Protein AF-M5PY51-F1 (afdb_monomer_lite)

Structure (mmCIF, N/CA/C/O backbone):
data_AF-M5PY51-F1
#
_entry.id   AF-M5PY51-F1
#
loop_
_atom_site.group_PDB
_atom_site.id
_atom_site.type_symbol
_atom_site.label_atom_id
_atom_site.label_alt_id
_atom_site.label_comp_id
_atom_site.label_asym_id
_atom_site.label_entity_id
_atom_site.label_seq_id
_atom_site.pdbx_PDB_ins_code
_atom_site.Cartn_x
_atom_site.Cartn_y
_atom_site.Cartn_z
_atom_site.occupancy
_atom_site.B_iso_or_equiv
_atom_site.auth_seq_id
_atom_site.auth_comp_id
_atom_site.auth_asym_id
_atom_site.auth_atom_id
_atom_site.pdbx_PDB_model_num
ATOM 1 N N . MET A 1 1 ? -18.925 -3.832 -37.083 1.00 33.16 1 MET A N 1
ATOM 2 C CA . MET A 1 1 ? -19.463 -4.639 -35.966 1.00 33.16 1 MET A CA 1
ATOM 3 C C . MET A 1 1 ? -19.142 -3.909 -34.680 1.00 33.16 1 MET A C 1
ATOM 5 O O . MET A 1 1 ? -17.977 -3.618 -34.443 1.00 33.16 1 MET A O 1
ATOM 9 N N . ALA A 1 2 ? -20.179 -3.505 -33.949 1.00 31.39 2 ALA A N 1
ATOM 10 C CA . ALA A 1 2 ? -20.068 -2.720 -32.730 1.00 31.39 2 ALA A CA 1
ATOM 11 C C . ALA A 1 2 ? -19.335 -3.519 -31.644 1.00 31.39 2 ALA A C 1
ATOM 13 O O . ALA A 1 2 ? -19.630 -4.690 -31.418 1.00 31.39 2 ALA A O 1
ATOM 14 N N . ILE A 1 3 ? -18.358 -2.881 -31.009 1.00 32.50 3 ILE A N 1
ATOM 15 C CA . ILE A 1 3 ? -17.654 -3.414 -29.848 1.00 32.50 3 ILE A CA 1
ATOM 16 C C . ILE A 1 3 ? -18.560 -3.115 -28.656 1.00 32.50 3 ILE A C 1
ATOM 18 O O . ILE A 1 3 ? -18.614 -1.979 -28.189 1.00 32.50 3 ILE A O 1
ATOM 22 N N . GLU A 1 4 ? -19.337 -4.101 -28.217 1.00 29.66 4 GLU A N 1
ATOM 23 C CA . GLU A 1 4 ? -20.090 -3.993 -26.969 1.00 29.66 4 GLU A CA 1
ATOM 24 C C . GLU A 1 4 ? -19.102 -3.773 -25.816 1.00 29.66 4 GLU A C 1
ATOM 26 O O . GLU A 1 4 ? -18.201 -4.579 -25.557 1.00 29.66 4 GLU A O 1
ATOM 31 N N . SER A 1 5 ? -19.247 -2.638 -25.139 1.00 33.56 5 SER A N 1
ATOM 32 C CA . SER A 1 5 ? -18.509 -2.278 -23.939 1.00 33.56 5 SER A CA 1
ATOM 33 C C . SER A 1 5 ? -18.851 -3.260 -22.818 1.00 33.56 5 SER A C 1
ATOM 35 O O . SER A 1 5 ? -19.929 -3.226 -22.229 1.00 33.56 5 SER A O 1
ATOM 37 N N . ARG A 1 6 ? -17.912 -4.159 -22.502 1.00 36.31 6 ARG A N 1
ATOM 38 C CA . ARG A 1 6 ? -18.003 -5.011 -21.311 1.00 36.31 6 ARG A CA 1
ATOM 39 C C . ARG A 1 6 ? -18.047 -4.126 -20.055 1.00 36.31 6 ARG A C 1
ATOM 41 O O . ARG A 1 6 ? -17.142 -3.307 -19.884 1.00 36.31 6 ARG A O 1
ATOM 48 N N . PRO A 1 7 ? -19.012 -4.308 -19.137 1.00 39.50 7 PRO A N 1
ATOM 49 C CA . PRO A 1 7 ? -18.932 -3.682 -17.823 1.00 39.50 7 PRO A CA 1
ATOM 50 C C . PRO A 1 7 ? -17.668 -4.197 -17.111 1.00 39.50 7 PRO A C 1
ATOM 52 O O . PRO A 1 7 ? -17.467 -5.406 -17.000 1.00 39.50 7 PRO A O 1
ATOM 55 N N . GLY A 1 8 ? -16.784 -3.284 -16.690 1.00 49.69 8 GLY A N 1
ATOM 56 C CA . GLY A 1 8 ? -15.549 -3.614 -15.958 1.00 49.69 8 GLY A CA 1
ATOM 57 C C . GLY A 1 8 ? -14.222 -3.245 -16.638 1.00 49.69 8 GLY A C 1
ATOM 58 O O . GLY A 1 8 ? -13.172 -3.631 -16.139 1.00 49.69 8 GLY A O 1
ATOM 59 N N . THR A 1 9 ? -14.222 -2.502 -17.751 1.00 44.50 9 THR A N 1
ATOM 60 C CA . THR A 1 9 ? -12.979 -1.991 -18.379 1.00 44.50 9 THR A CA 1
ATOM 61 C C . THR A 1 9 ? -12.468 -0.677 -17.777 1.00 44.50 9 THR A C 1
ATOM 63 O O . THR A 1 9 ? -11.445 -0.162 -18.221 1.00 44.50 9 THR A O 1
ATOM 66 N N . GLY A 1 10 ? -13.177 -0.116 -16.794 1.00 43.78 10 GLY A N 1
ATOM 67 C CA . GLY A 1 10 ? -12.740 1.073 -16.066 1.00 43.78 10 GLY A CA 1
ATOM 68 C C . GLY A 1 10 ? -11.678 0.733 -15.025 1.00 43.78 10 GLY A C 1
ATOM 69 O O . GLY A 1 10 ? -11.722 -0.324 -14.390 1.00 43.78 10 GLY A O 1
ATOM 70 N N . GLU A 1 11 ? -10.726 1.640 -14.826 1.00 47.16 11 GLU A N 1
ATOM 71 C CA . GLU A 1 11 ? -9.871 1.615 -13.643 1.00 47.16 11 GLU A CA 1
ATOM 72 C C . GLU A 1 11 ? -10.782 1.588 -12.399 1.00 47.16 11 GLU A C 1
ATOM 74 O O . GLU A 1 11 ? -11.791 2.301 -12.380 1.00 47.16 11 GLU A O 1
ATOM 79 N N . PRO A 1 12 ? -10.516 0.768 -11.363 1.00 50.41 12 PRO A N 1
ATOM 80 C CA . PRO A 1 12 ? -11.253 0.907 -10.124 1.00 50.41 12 PRO A CA 1
ATOM 81 C C . PRO A 1 12 ? -10.881 2.296 -9.625 1.00 50.41 12 PRO A C 1
ATOM 83 O O . PRO A 1 12 ? -9.722 2.519 -9.272 1.00 50.41 12 PRO A O 1
ATOM 86 N N . LEU A 1 13 ? -11.838 3.223 -9.653 1.00 56.41 13 LEU A N 1
ATOM 87 C CA . LEU A 1 13 ? -11.697 4.550 -9.069 1.00 56.41 13 LEU A CA 1
ATOM 88 C C . LEU A 1 13 ? -11.628 4.371 -7.549 1.00 56.41 13 LEU A C 1
ATOM 90 O O . LEU A 1 13 ? -12.603 4.535 -6.807 1.00 56.41 13 LEU A O 1
ATOM 94 N N . LEU A 1 14 ? -10.466 3.913 -7.096 1.00 75.81 14 LEU A N 1
ATOM 95 C CA . LEU A 1 14 ? -10.066 3.966 -5.713 1.00 75.81 14 LEU A CA 1
ATOM 96 C C . LEU A 1 14 ? -9.752 5.433 -5.453 1.00 75.81 14 LEU A C 1
ATOM 98 O O . LEU A 1 14 ? -8.753 5.952 -5.947 1.00 75.81 14 LEU A O 1
ATOM 102 N N . GLY A 1 15 ? -10.652 6.100 -4.734 1.00 85.38 15 GLY A N 1
ATOM 103 C CA . GLY A 1 15 ? -10.355 7.414 -4.187 1.00 85.38 15 GLY A CA 1
ATOM 104 C C . GLY A 1 15 ? -9.163 7.334 -3.236 1.00 85.38 15 GLY A C 1
ATOM 105 O O . GLY A 1 15 ? -8.750 6.245 -2.823 1.00 85.38 15 GLY A O 1
ATOM 106 N N . LEU A 1 16 ? -8.621 8.496 -2.882 1.00 92.75 16 LEU A N 1
ATOM 107 C CA . LEU A 1 16 ? -7.562 8.593 -1.888 1.00 92.75 16 LEU A CA 1
ATOM 108 C C . LEU A 1 16 ? -7.956 7.831 -0.608 1.00 92.75 16 LEU A C 1
ATOM 110 O O . LEU A 1 16 ? -9.091 7.929 -0.146 1.00 92.75 16 LEU A O 1
ATOM 114 N N . CYS A 1 17 ? -7.026 7.062 -0.043 1.00 95.06 17 CYS A N 1
ATOM 115 C CA . CYS A 1 17 ? -7.257 6.281 1.171 1.00 95.06 17 CYS A CA 1
ATOM 116 C C . CYS A 1 17 ? -6.023 6.263 2.080 1.00 95.06 17 CYS A C 1
ATOM 118 O O . CYS A 1 17 ? -4.911 6.573 1.644 1.00 95.06 17 CYS A O 1
ATOM 120 N N . LEU A 1 18 ? -6.200 5.832 3.334 1.00 96.25 18 LEU A N 1
ATOM 121 C CA . LEU A 1 18 ? -5.119 5.776 4.327 1.00 96.25 18 LEU A CA 1
ATOM 122 C C . LEU A 1 18 ? -3.908 4.964 3.839 1.00 96.25 18 LEU A C 1
ATOM 124 O O . LEU A 1 18 ? -2.770 5.329 4.118 1.00 96.25 18 LEU A O 1
ATOM 128 N N . SER A 1 19 ? -4.127 3.892 3.066 1.00 95.69 19 SER A N 1
ATOM 129 C CA . SER A 1 19 ? -3.023 3.081 2.538 1.00 95.69 19 SER A CA 1
ATOM 130 C C . SER A 1 19 ? -2.212 3.822 1.472 1.00 95.69 19 SER A C 1
ATOM 132 O O . SER A 1 19 ? -0.999 3.650 1.415 1.00 95.69 19 SER A O 1
ATOM 134 N N . MET A 1 20 ? -2.831 4.677 0.650 1.00 96.69 20 MET A N 1
ATOM 135 C CA . MET A 1 20 ? -2.077 5.515 -0.293 1.00 96.69 20 MET A CA 1
ATOM 136 C C . MET A 1 20 ? -1.189 6.512 0.450 1.00 96.69 20 MET A C 1
ATOM 138 O O . MET A 1 20 ? -0.013 6.640 0.112 1.00 96.69 20 MET A O 1
ATOM 142 N N . VAL A 1 21 ? -1.725 7.154 1.494 1.00 97.56 21 VAL A N 1
ATOM 143 C CA . VAL A 1 21 ? -0.974 8.116 2.313 1.00 97.56 21 VAL A CA 1
ATOM 144 C C . VAL A 1 21 ? 0.168 7.427 3.068 1.00 97.56 21 VAL A C 1
ATOM 146 O O . VAL A 1 21 ? 1.298 7.894 2.997 1.00 97.56 21 VAL A O 1
ATOM 149 N N . GLU A 1 22 ? -0.067 6.270 3.703 1.00 97.44 22 GLU A N 1
ATOM 150 C CA . GLU A 1 22 ? 0.988 5.476 4.367 1.00 97.44 22 GLU A CA 1
ATOM 151 C C . GLU A 1 22 ? 2.142 5.166 3.400 1.00 97.44 22 GLU A C 1
ATOM 153 O O . GLU A 1 22 ? 3.315 5.319 3.737 1.00 97.44 22 GLU A O 1
ATOM 158 N N . LYS A 1 23 ? 1.825 4.776 2.161 1.00 96.06 23 LYS A N 1
ATOM 159 C CA . LYS A 1 23 ? 2.845 4.452 1.158 1.00 96.06 23 LYS A CA 1
ATOM 160 C C . LYS A 1 23 ? 3.580 5.679 0.634 1.00 96.06 23 LYS A C 1
ATOM 162 O O . LYS A 1 23 ? 4.779 5.578 0.389 1.00 96.06 23 LYS A O 1
ATOM 167 N N . TYR A 1 24 ? 2.890 6.806 0.487 1.00 97.06 24 TYR A N 1
ATOM 168 C CA . TYR A 1 24 ? 3.511 8.095 0.192 1.00 97.06 24 TYR A CA 1
ATOM 169 C C . TYR A 1 24 ? 4.513 8.493 1.288 1.00 97.06 24 TYR A C 1
ATOM 171 O O . TYR A 1 24 ? 5.664 8.787 0.976 1.00 97.06 24 TYR A O 1
ATOM 179 N N . LEU A 1 25 ? 4.133 8.374 2.565 1.00 97.00 25 LEU A N 1
ATOM 180 C CA . LEU A 1 25 ? 5.016 8.661 3.701 1.00 97.00 25 LEU A CA 1
ATOM 181 C C . LEU A 1 25 ? 6.261 7.759 3.701 1.00 97.00 25 LEU A C 1
ATOM 183 O O . LEU A 1 25 ? 7.381 8.260 3.773 1.00 97.00 25 LEU A O 1
ATOM 187 N N . ILE A 1 26 ? 6.086 6.440 3.540 1.00 95.00 26 ILE A N 1
ATOM 188 C CA . ILE A 1 26 ? 7.208 5.482 3.465 1.00 95.00 26 ILE A CA 1
ATOM 189 C C . ILE A 1 26 ? 8.172 5.853 2.328 1.00 95.00 26 ILE A C 1
ATOM 191 O O . ILE A 1 26 ? 9.387 5.780 2.496 1.00 95.00 26 ILE A O 1
ATOM 195 N N . ARG A 1 27 ? 7.650 6.277 1.170 1.00 92.75 27 ARG A N 1
ATOM 196 C CA . ARG A 1 27 ? 8.480 6.742 0.047 1.00 92.75 27 ARG A CA 1
ATOM 197 C C . ARG A 1 27 ? 9.225 8.035 0.350 1.00 92.75 27 ARG A C 1
ATOM 199 O O . ARG A 1 27 ? 10.357 8.180 -0.095 1.00 92.75 27 ARG A O 1
ATOM 206 N N . GLY A 1 28 ? 8.617 8.929 1.123 1.00 93.38 28 GLY A N 1
ATOM 207 C CA . GLY A 1 28 ? 9.256 10.132 1.654 1.00 93.38 28 GLY A CA 1
ATOM 208 C C . GLY A 1 28 ? 10.275 9.862 2.769 1.00 93.38 28 GLY A C 1
ATOM 209 O O . GLY A 1 28 ? 10.752 10.809 3.384 1.00 93.38 28 GLY A O 1
ATOM 210 N N . GLY A 1 29 ? 10.590 8.596 3.065 1.00 93.94 29 GLY A N 1
ATOM 211 C CA . GLY A 1 29 ? 11.565 8.206 4.085 1.00 93.94 29 GLY A CA 1
ATOM 212 C C . GLY A 1 29 ? 11.012 8.164 5.510 1.00 93.94 29 GLY A C 1
ATOM 213 O O . GLY A 1 29 ? 11.779 7.960 6.448 1.00 93.94 29 GLY A O 1
ATOM 214 N N . TRP A 1 30 ? 9.701 8.339 5.696 1.00 97.00 30 TRP A N 1
ATOM 215 C CA . TRP A 1 30 ? 9.094 8.246 7.020 1.00 97.00 30 TRP A CA 1
ATOM 216 C C . TRP A 1 30 ? 9.159 6.811 7.535 1.00 97.00 30 TRP A C 1
ATOM 218 O O . TRP A 1 30 ? 8.881 5.849 6.811 1.00 97.00 30 TRP A O 1
ATOM 228 N N . SER A 1 31 ? 9.458 6.667 8.822 1.00 97.12 31 SER A N 1
ATOM 229 C CA . SER A 1 31 ? 9.348 5.380 9.501 1.00 97.12 31 SER A CA 1
ATOM 230 C C . SER A 1 31 ? 7.899 5.146 9.924 1.00 97.12 31 SER A C 1
ATOM 232 O O . SER A 1 31 ? 7.235 6.058 10.411 1.00 97.12 31 SER A O 1
ATOM 234 N N . VAL A 1 32 ? 7.390 3.929 9.733 1.00 97.19 32 VAL A N 1
ATOM 235 C CA . VAL A 1 32 ? 6.006 3.569 10.070 1.00 97.19 32 VAL A CA 1
ATOM 236 C C . VAL A 1 32 ? 6.004 2.355 10.989 1.00 97.19 32 VAL A C 1
ATOM 238 O O . VAL A 1 32 ? 6.643 1.346 10.692 1.00 97.19 32 VAL A O 1
ATOM 241 N N . ARG A 1 33 ? 5.277 2.443 12.107 1.00 97.19 33 ARG A N 1
ATOM 242 C CA . ARG A 1 33 ? 5.108 1.350 13.074 1.00 97.19 33 ARG A CA 1
ATOM 243 C C . ARG A 1 33 ? 3.675 1.273 13.579 1.00 97.19 33 ARG A C 1
ATOM 245 O O . ARG A 1 33 ? 3.005 2.291 13.728 1.00 97.19 33 ARG A O 1
ATOM 252 N N . ASP A 1 34 ? 3.228 0.066 13.894 1.00 96.56 34 ASP A N 1
ATOM 253 C CA . ASP A 1 34 ? 1.882 -0.169 14.412 1.00 96.56 34 ASP A CA 1
ATOM 254 C C . ASP A 1 34 ? 1.909 -0.257 15.939 1.00 96.56 34 ASP A C 1
ATOM 256 O O . ASP A 1 34 ? 2.714 -0.982 16.526 1.00 96.56 34 ASP A O 1
ATOM 260 N N . LEU A 1 35 ? 1.019 0.490 16.584 1.00 94.38 35 LEU A N 1
ATOM 261 C CA . LEU A 1 35 ? 0.834 0.516 18.026 1.00 94.38 35 LEU A CA 1
ATOM 262 C C . LEU A 1 35 ? -0.366 -0.350 18.398 1.00 94.38 35 LEU A C 1
ATOM 264 O O . LEU A 1 35 ? -1.506 -0.063 18.025 1.00 94.38 35 LEU A O 1
ATOM 268 N N . TRP A 1 36 ? -0.085 -1.395 19.169 1.00 92.44 36 TRP A N 1
ATOM 269 C CA . TRP A 1 36 ? -1.068 -2.353 19.655 1.00 92.44 36 TRP A CA 1
ATOM 270 C C . TRP A 1 36 ? -1.342 -2.072 21.125 1.00 92.44 36 TRP A C 1
ATOM 272 O O . TRP A 1 36 ? -0.454 -2.211 21.967 1.00 92.44 36 TRP A O 1
ATOM 282 N N . LEU A 1 37 ? -2.568 -1.661 21.438 1.00 86.56 37 LEU A N 1
ATOM 283 C CA . LEU A 1 37 ? -2.989 -1.445 22.816 1.00 86.56 37 LEU A CA 1
ATOM 284 C C . LEU A 1 37 ? -3.685 -2.703 23.336 1.00 86.56 37 LEU A C 1
ATOM 286 O O . LEU A 1 37 ? -4.639 -3.196 22.735 1.00 86.56 37 LEU A O 1
ATOM 290 N N . SER A 1 38 ? -3.196 -3.228 24.460 1.00 84.75 38 SER A N 1
ATOM 291 C CA . SER A 1 38 ? -3.789 -4.406 25.097 1.00 84.75 38 SER A CA 1
ATOM 292 C C . SER A 1 38 ? -5.262 -4.159 25.431 1.00 84.75 38 SER A C 1
ATOM 294 O O . SER A 1 38 ? -5.622 -3.088 25.921 1.00 84.75 38 SER A O 1
ATOM 296 N N . GLY A 1 39 ? -6.115 -5.142 25.140 1.00 83.38 39 GLY A N 1
ATOM 297 C CA . GLY A 1 39 ? -7.556 -5.068 25.392 1.00 83.38 39 GLY A CA 1
ATOM 298 C C . GLY A 1 39 ? -8.344 -4.151 24.450 1.00 83.38 39 GLY A C 1
ATOM 299 O O . GLY A 1 39 ? -9.552 -4.025 24.632 1.00 83.38 39 GLY A O 1
ATOM 300 N N . LYS A 1 40 ? -7.704 -3.532 23.446 1.00 86.38 40 LYS A N 1
ATOM 301 C CA . LYS A 1 40 ? -8.371 -2.662 22.468 1.00 86.38 40 LYS A CA 1
ATOM 302 C C . LYS A 1 40 ? -8.358 -3.264 21.059 1.00 86.38 40 LYS A C 1
ATOM 304 O O . LYS A 1 40 ? -7.304 -3.726 20.606 1.00 86.38 40 LYS A O 1
ATOM 309 N N . PRO A 1 41 ? -9.494 -3.275 20.338 1.00 86.56 41 PRO A N 1
ATOM 310 C CA . PRO A 1 41 ? -9.523 -3.718 18.949 1.00 86.56 41 PRO A CA 1
ATOM 311 C C . PRO A 1 41 ? -8.815 -2.721 18.020 1.00 86.56 41 PRO A C 1
ATOM 313 O O . PRO A 1 41 ? -8.310 -3.119 16.974 1.00 86.56 41 PRO A O 1
ATOM 316 N N . GLU A 1 42 ? -8.710 -1.443 18.378 1.00 90.50 42 GLU A N 1
ATOM 317 C CA . GLU A 1 42 ? -8.083 -0.435 17.526 1.00 90.50 42 GLU A CA 1
ATOM 318 C C . GLU A 1 42 ? -6.571 -0.637 17.424 1.00 90.50 42 GLU A C 1
ATOM 320 O O . GLU A 1 42 ? -5.872 -0.873 18.411 1.00 90.50 42 GLU A O 1
ATOM 325 N N . VAL A 1 43 ? -6.063 -0.504 16.200 1.00 93.06 43 VAL A N 1
ATOM 326 C CA . VAL A 1 43 ? -4.629 -0.480 15.915 1.00 93.06 43 VAL A CA 1
ATOM 327 C C . VAL A 1 43 ? -4.307 0.862 15.291 1.00 93.06 43 VAL A C 1
ATOM 329 O O . VAL A 1 43 ? -4.838 1.209 14.231 1.00 93.06 43 VAL A O 1
ATOM 332 N N . THR A 1 44 ? -3.434 1.610 15.956 1.00 94.62 44 THR A N 1
ATOM 333 C CA . THR A 1 44 ? -2.995 2.924 15.493 1.00 94.62 44 THR A CA 1
ATOM 334 C C . THR A 1 44 ? -1.644 2.779 14.829 1.00 94.62 44 THR A C 1
ATOM 336 O O . THR A 1 44 ? -0.683 2.344 15.453 1.00 94.62 44 THR A O 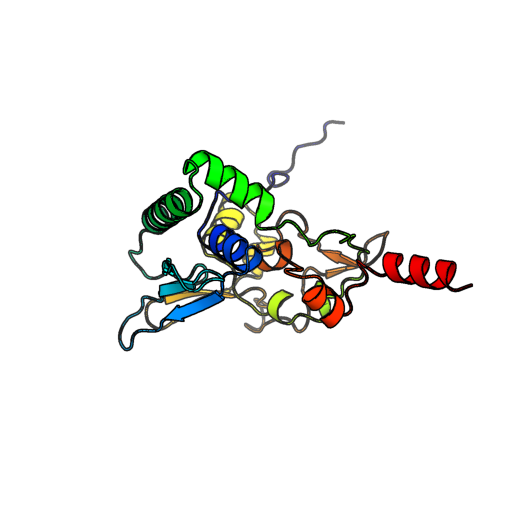1
ATOM 339 N N . THR A 1 45 ? -1.545 3.187 13.578 1.00 97.50 45 THR A N 1
ATOM 340 C CA . THR A 1 45 ? -0.272 3.362 12.901 1.00 97.50 45 THR A CA 1
ATOM 341 C C . THR A 1 45 ? 0.306 4.726 13.253 1.00 97.50 45 THR A C 1
ATOM 343 O O . THR A 1 45 ? -0.390 5.742 13.249 1.00 97.50 45 THR A O 1
ATOM 346 N N . LEU A 1 46 ? 1.592 4.732 13.584 1.00 98.06 46 LEU A N 1
ATOM 347 C CA . LEU A 1 46 ? 2.394 5.915 13.839 1.00 98.06 46 LEU A CA 1
ATOM 348 C C . LEU A 1 46 ? 3.425 6.039 12.721 1.00 98.06 46 LEU A C 1
ATOM 350 O O . LEU A 1 46 ? 4.231 5.129 12.522 1.00 98.06 46 LEU A O 1
ATOM 354 N N . ALA A 1 47 ? 3.388 7.163 12.013 1.00 98.38 47 ALA A N 1
ATOM 355 C CA . ALA A 1 47 ? 4.410 7.555 11.056 1.00 98.38 47 ALA A CA 1
ATOM 356 C C . ALA A 1 47 ? 5.246 8.692 11.644 1.00 98.38 47 ALA A C 1
ATOM 358 O O . ALA A 1 47 ? 4.688 9.694 12.087 1.00 98.38 47 ALA A O 1
ATOM 359 N N . GLN A 1 48 ? 6.563 8.531 11.655 1.00 98.19 48 GLN A N 1
ATOM 360 C CA . GLN A 1 48 ? 7.514 9.515 12.159 1.00 98.19 48 GLN A CA 1
ATOM 361 C C . GLN A 1 48 ? 8.419 9.965 11.017 1.00 98.19 48 GLN A C 1
ATOM 363 O O . GLN A 1 48 ? 8.901 9.129 10.243 1.00 98.19 48 GLN A O 1
ATOM 368 N N . ASP A 1 49 ? 8.610 11.273 10.896 1.00 97.19 49 ASP A N 1
ATOM 369 C CA . ASP A 1 49 ? 9.392 11.855 9.811 1.00 97.19 49 ASP A CA 1
ATOM 370 C C . ASP A 1 49 ? 10.886 11.514 9.930 1.00 97.19 49 ASP A C 1
ATOM 372 O O . ASP A 1 49 ? 11.351 11.115 11.003 1.00 97.19 49 ASP A O 1
ATOM 376 N N . PRO A 1 50 ? 11.666 11.682 8.847 1.00 95.94 50 PRO A N 1
ATOM 377 C CA . PRO A 1 50 ? 13.090 11.354 8.852 1.00 95.94 50 PRO A CA 1
ATOM 378 C C . PRO A 1 50 ? 13.915 12.104 9.908 1.00 95.94 50 PRO A C 1
ATOM 380 O O . PRO A 1 50 ? 14.903 11.557 10.392 1.00 95.94 50 PRO A O 1
ATOM 383 N N . ALA A 1 51 ? 13.530 13.334 10.277 1.00 95.25 51 ALA A N 1
ATOM 384 C CA . ALA A 1 51 ? 14.227 14.102 11.309 1.00 95.25 51 ALA A CA 1
ATOM 385 C C . ALA A 1 51 ? 13.773 13.739 12.734 1.00 95.25 51 ALA A C 1
ATOM 387 O O . ALA A 1 51 ? 14.390 14.172 13.707 1.00 95.25 51 ALA A O 1
ATOM 388 N N . GLY A 1 52 ? 12.700 12.953 12.873 1.00 93.31 52 GLY A N 1
ATOM 389 C CA . GLY A 1 52 ? 12.108 12.580 14.154 1.00 93.31 52 GLY A CA 1
ATOM 390 C C . GLY A 1 52 ? 11.409 13.729 14.887 1.00 93.31 52 GLY A C 1
ATOM 391 O O . GLY A 1 52 ? 11.096 13.579 16.067 1.00 93.31 52 GLY A O 1
ATOM 392 N N . ALA A 1 53 ? 11.171 14.853 14.211 1.00 93.69 53 ALA A N 1
ATOM 393 C CA . ALA A 1 53 ? 10.595 16.069 14.771 1.00 93.69 53 ALA A CA 1
ATOM 394 C C . ALA A 1 53 ? 9.060 16.030 14.855 1.00 93.69 53 ALA A C 1
ATOM 396 O O . ALA A 1 53 ? 8.469 16.757 15.655 1.00 93.69 53 ALA A O 1
ATOM 397 N N . CYS A 1 54 ? 8.398 15.204 14.043 1.00 95.06 54 CYS A N 1
ATOM 398 C CA . CYS A 1 54 ? 6.945 15.121 14.000 1.00 95.06 54 CYS A CA 1
ATOM 399 C C . CYS A 1 54 ? 6.428 13.684 13.861 1.00 95.06 54 CYS A C 1
ATOM 401 O O . CYS A 1 54 ? 7.055 12.797 13.281 1.00 95.06 54 CYS A O 1
ATOM 403 N N . GLU A 1 55 ? 5.233 13.464 14.412 1.00 96.75 55 GLU A N 1
ATOM 404 C CA . GLU A 1 55 ? 4.531 12.186 14.345 1.00 96.75 55 GLU A CA 1
ATOM 405 C C . GLU A 1 55 ? 3.102 12.377 13.828 1.00 96.75 55 GLU A C 1
ATOM 407 O O . GLU A 1 55 ? 2.328 13.198 14.334 1.00 96.75 55 GLU A O 1
ATOM 412 N N . LEU A 1 56 ? 2.714 11.544 12.869 1.00 97.94 56 LEU A N 1
ATOM 413 C CA . LEU A 1 56 ? 1.343 11.382 12.403 1.00 97.94 56 LEU A CA 1
ATOM 414 C C . LEU A 1 56 ? 0.781 10.067 12.937 1.00 97.94 56 LEU A C 1
ATOM 416 O O . LEU A 1 56 ? 1.479 9.057 13.012 1.00 97.94 56 LEU A O 1
ATOM 420 N N . ARG A 1 57 ? -0.497 10.078 13.318 1.00 97.38 57 ARG A N 1
ATOM 421 C CA . ARG A 1 57 ? -1.200 8.905 13.845 1.00 97.38 57 ARG A CA 1
ATOM 422 C C . ARG A 1 57 ? -2.494 8.716 13.085 1.00 97.38 57 ARG A C 1
ATOM 424 O O . ARG A 1 57 ? -3.231 9.678 12.899 1.00 97.38 57 ARG A O 1
ATOM 431 N N . TYR A 1 58 ? -2.750 7.491 12.658 1.00 96.50 58 TYR A N 1
ATOM 432 C CA . TYR A 1 58 ? -3.933 7.134 11.887 1.00 96.50 58 TYR A CA 1
ATOM 433 C C . TYR A 1 58 ? -4.275 5.656 12.102 1.00 96.50 58 TYR A C 1
ATOM 435 O O . TYR A 1 58 ? -3.417 4.883 12.528 1.00 96.50 58 TYR A O 1
ATOM 443 N N . PRO A 1 59 ? -5.516 5.227 11.841 1.00 95.62 59 PRO A N 1
ATOM 444 C CA . PRO A 1 59 ? -5.876 3.817 11.866 1.00 95.62 59 PRO A CA 1
ATOM 445 C C . PRO A 1 59 ? -5.014 2.966 10.945 1.00 95.62 59 PRO A C 1
ATOM 447 O O . PRO A 1 59 ? -4.712 3.388 9.827 1.00 95.62 59 PRO A O 1
ATOM 450 N N . LYS A 1 60 ? -4.699 1.734 11.357 1.00 95.00 60 LYS A N 1
ATOM 451 C CA . LYS A 1 60 ? -3.992 0.799 10.482 1.00 95.00 60 LYS A CA 1
ATOM 452 C C . LYS A 1 60 ? -4.750 0.629 9.159 1.00 95.00 60 LYS A C 1
ATOM 454 O O . LYS A 1 60 ? -5.882 0.144 9.180 1.00 95.00 60 LYS A O 1
ATOM 459 N N . PRO A 1 61 ? -4.165 0.941 7.986 1.00 93.62 61 PRO A N 1
ATOM 460 C CA . PRO A 1 61 ? -4.940 0.935 6.747 1.00 93.62 61 PRO A CA 1
ATOM 461 C C . PRO A 1 61 ? -5.530 -0.431 6.376 1.00 93.62 61 PRO A C 1
ATOM 463 O O . PRO A 1 61 ? -6.589 -0.493 5.754 1.00 93.62 61 PRO A O 1
ATOM 466 N N . THR A 1 62 ? -4.865 -1.520 6.766 1.00 93.62 62 THR A N 1
ATOM 467 C CA . THR A 1 62 ? -5.247 -2.906 6.454 1.00 93.62 62 THR A CA 1
ATOM 468 C C . THR A 1 62 ? -6.129 -3.576 7.508 1.00 93.62 62 THR A C 1
ATOM 470 O O . THR A 1 62 ? -6.521 -4.725 7.307 1.00 93.62 62 THR A O 1
ATOM 473 N N . LEU A 1 63 ? -6.437 -2.891 8.614 1.00 93.38 63 LEU A N 1
ATOM 474 C CA . LEU A 1 63 ? -7.321 -3.387 9.666 1.00 93.38 63 LEU A CA 1
ATOM 475 C C . LEU A 1 63 ? -8.490 -2.416 9.833 1.00 93.38 63 LEU A C 1
ATOM 477 O O . LEU A 1 63 ? -8.300 -1.210 9.955 1.00 93.38 63 LEU A O 1
ATOM 481 N N . LEU A 1 64 ? -9.700 -2.953 9.859 1.00 91.44 64 LEU A N 1
ATOM 482 C CA . LEU A 1 64 ? -10.915 -2.213 10.161 1.00 91.44 64 LEU A CA 1
ATOM 483 C C . LEU A 1 64 ? -11.416 -2.635 11.535 1.00 91.44 64 LEU A C 1
ATOM 485 O O . LEU A 1 64 ? -11.599 -3.824 11.792 1.00 91.44 64 LEU A O 1
ATOM 489 N N . THR A 1 65 ? -11.680 -1.669 12.401 1.00 90.19 65 THR A N 1
ATOM 490 C CA . THR A 1 65 ? -12.498 -1.888 13.594 1.00 90.19 65 THR A CA 1
ATOM 491 C C . THR A 1 65 ? -13.938 -1.459 13.321 1.00 90.19 65 THR A C 1
ATOM 493 O O . THR A 1 65 ? -14.139 -0.505 12.563 1.00 90.19 65 THR A O 1
ATOM 496 N N . PRO A 1 66 ? -14.944 -2.138 13.905 1.00 82.19 66 PRO A N 1
ATOM 497 C CA . PRO A 1 66 ? -16.323 -1.664 13.896 1.00 82.19 66 PRO A CA 1
ATOM 498 C C . PRO A 1 66 ? -16.406 -0.197 14.328 1.00 82.19 66 PRO A C 1
ATOM 500 O O . PRO A 1 66 ? -15.610 0.249 15.153 1.00 82.19 66 PRO A O 1
ATOM 503 N N . ASP A 1 67 ? -17.331 0.543 13.720 1.00 84.62 67 ASP A N 1
ATOM 504 C CA . ASP A 1 67 ? -17.645 1.946 14.035 1.00 84.62 67 ASP A CA 1
ATOM 505 C C . ASP A 1 67 ? -16.519 2.967 13.782 1.00 84.62 67 ASP A C 1
ATOM 507 O O . ASP A 1 67 ? -16.670 4.155 14.068 1.00 84.62 67 ASP A O 1
ATOM 511 N N . GLN A 1 68 ? -15.395 2.547 13.194 1.00 86.44 68 GLN A N 1
ATOM 512 C CA . GLN A 1 68 ? -14.324 3.463 12.820 1.00 86.44 68 GLN A CA 1
ATOM 513 C C . GLN A 1 68 ? -14.700 4.305 11.598 1.00 86.44 68 GLN A C 1
ATOM 515 O O . GLN A 1 68 ? -14.807 3.791 10.483 1.00 86.44 68 GLN A O 1
ATOM 520 N N . ASP A 1 69 ? -14.783 5.622 11.788 1.00 91.94 69 ASP A N 1
ATOM 521 C CA . ASP A 1 69 ? -14.922 6.576 10.689 1.00 91.94 69 ASP A CA 1
ATOM 522 C C . ASP A 1 69 ? -13.577 6.785 9.975 1.00 91.94 69 ASP A C 1
ATOM 524 O O . ASP A 1 69 ? -12.724 7.595 10.357 1.00 91.94 69 ASP A O 1
ATOM 528 N N . ARG A 1 70 ? -13.369 6.003 8.916 1.00 91.19 70 ARG A N 1
ATOM 529 C CA . ARG A 1 70 ? -12.144 6.051 8.110 1.00 91.19 70 ARG A CA 1
ATOM 530 C C . ARG A 1 70 ? -12.055 7.296 7.237 1.00 91.19 70 ARG A C 1
ATOM 532 O O . ARG A 1 70 ? -10.945 7.737 6.942 1.00 91.19 70 ARG A O 1
ATOM 539 N N . SER A 1 71 ? -13.191 7.862 6.837 1.00 92.19 71 SER A N 1
ATOM 540 C CA . SER A 1 71 ? -13.230 9.097 6.056 1.00 92.19 71 SER A CA 1
ATOM 541 C C . SER A 1 71 ? -12.781 10.278 6.911 1.00 92.19 71 SER A C 1
ATOM 543 O O . SER A 1 71 ? -11.919 11.039 6.473 1.00 92.19 71 SER A O 1
ATOM 545 N N . ALA A 1 72 ? -13.268 10.374 8.151 1.00 95.12 72 ALA A N 1
ATOM 546 C CA . ALA A 1 72 ? -12.791 11.362 9.115 1.00 95.12 72 ALA A CA 1
ATOM 547 C C . ALA A 1 72 ? -11.302 11.167 9.440 1.00 95.12 72 ALA A C 1
ATOM 549 O O . ALA A 1 72 ? -10.538 12.130 9.429 1.00 95.12 72 ALA A O 1
ATOM 550 N N . ALA A 1 73 ? -10.858 9.922 9.650 1.00 95.75 73 ALA A N 1
ATOM 551 C CA . ALA A 1 73 ? -9.448 9.633 9.909 1.00 95.75 73 ALA A CA 1
ATOM 552 C C . ALA A 1 73 ? -8.525 10.026 8.740 1.00 95.75 73 ALA A C 1
ATOM 554 O O . ALA A 1 73 ? -7.427 10.536 8.964 1.00 95.75 73 ALA A O 1
ATOM 555 N N . LEU A 1 74 ? -8.960 9.801 7.495 1.00 96.69 74 LEU A N 1
ATOM 556 C CA . LEU A 1 74 ? -8.233 10.247 6.308 1.00 96.69 74 LEU A CA 1
ATOM 557 C C . LEU A 1 74 ? -8.189 11.775 6.225 1.00 96.69 74 LEU A C 1
ATOM 559 O O . LEU A 1 74 ? -7.119 12.327 5.984 1.00 96.69 74 LEU A O 1
ATOM 563 N N . ALA A 1 75 ? -9.323 12.450 6.428 1.00 96.81 75 ALA A N 1
ATOM 564 C CA . ALA A 1 75 ? -9.402 13.908 6.379 1.00 96.81 75 ALA A CA 1
ATOM 565 C C . ALA A 1 75 ? -8.482 14.566 7.419 1.00 96.81 75 ALA A C 1
ATOM 567 O O . ALA A 1 75 ? -7.745 15.497 7.091 1.00 96.81 75 ALA A O 1
ATOM 568 N N . GLU A 1 76 ? -8.462 14.038 8.644 1.00 97.69 76 GLU A N 1
ATOM 569 C CA . GLU A 1 76 ? -7.565 14.490 9.710 1.00 97.69 76 GLU A CA 1
ATOM 570 C C . GLU A 1 76 ? -6.089 14.280 9.342 1.00 97.69 76 GLU A C 1
ATOM 572 O O . GLU A 1 76 ? -5.282 15.209 9.421 1.00 97.69 76 GLU A O 1
ATOM 577 N N . LEU A 1 77 ? -5.726 13.076 8.877 1.00 98.19 77 LEU A N 1
ATOM 578 C CA . LEU A 1 77 ? -4.356 12.773 8.458 1.00 98.19 77 LEU A CA 1
ATOM 579 C C . LEU A 1 77 ? -3.883 13.717 7.347 1.00 98.19 77 LEU A C 1
ATOM 581 O O . LEU A 1 77 ? -2.781 14.260 7.428 1.00 98.19 77 LEU A O 1
ATOM 585 N N . MET A 1 78 ? -4.719 13.923 6.329 1.00 98.25 78 MET A N 1
ATOM 586 C CA . MET A 1 78 ? -4.417 14.804 5.204 1.00 98.25 78 MET A CA 1
ATOM 587 C C . MET A 1 78 ? -4.287 16.259 5.641 1.00 98.25 78 MET A C 1
ATOM 589 O O . MET A 1 78 ? -3.370 16.938 5.193 1.00 98.25 78 MET A O 1
ATOM 593 N N . SER A 1 79 ? -5.144 16.727 6.549 1.00 97.88 79 SER A N 1
ATOM 594 C CA . SER A 1 79 ? -5.088 18.101 7.059 1.00 97.88 79 SER A CA 1
ATOM 595 C C . SER A 1 79 ? -3.787 18.355 7.822 1.00 97.88 79 SER A C 1
ATOM 597 O O . SER A 1 79 ? -3.099 19.344 7.576 1.00 97.88 79 SER A O 1
ATOM 599 N N . ARG A 1 80 ? -3.389 17.422 8.696 1.00 97.88 80 ARG A N 1
ATOM 600 C CA . ARG A 1 80 ? -2.126 17.515 9.442 1.00 97.88 80 ARG A CA 1
ATOM 601 C C . ARG A 1 80 ? -0.906 17.446 8.528 1.00 97.88 80 ARG A C 1
ATOM 603 O O . ARG A 1 80 ? 0.012 18.244 8.687 1.00 97.88 80 ARG A O 1
ATOM 610 N N . LEU A 1 81 ? -0.892 16.513 7.577 1.00 98.00 81 LEU A N 1
ATOM 611 C CA . LEU A 1 81 ? 0.212 16.377 6.627 1.00 98.00 81 LEU A CA 1
ATOM 612 C C . LEU A 1 81 ? 0.324 17.606 5.709 1.00 98.00 81 LEU A C 1
ATOM 614 O O . LEU A 1 81 ? 1.430 18.059 5.441 1.00 98.00 81 LEU A O 1
ATOM 618 N N . ALA A 1 82 ? -0.800 18.196 5.296 1.00 98.06 82 ALA A N 1
ATOM 619 C CA . ALA A 1 82 ? -0.822 19.399 4.465 1.00 98.06 82 ALA A CA 1
ATOM 620 C C . ALA A 1 82 ? -0.179 20.597 5.182 1.00 98.06 82 ALA A C 1
ATOM 622 O O . ALA A 1 82 ? 0.626 21.309 4.584 1.00 98.06 82 ALA A O 1
ATOM 623 N N . ILE A 1 83 ? -0.455 20.761 6.483 1.00 97.69 83 ILE A N 1
ATOM 624 C CA . ILE A 1 83 ? 0.195 21.775 7.330 1.00 97.69 83 ILE A CA 1
ATOM 625 C C . ILE A 1 83 ? 1.710 21.551 7.386 1.00 97.69 83 ILE A C 1
ATOM 627 O O . ILE A 1 83 ? 2.468 22.504 7.219 1.00 97.69 83 ILE A O 1
ATOM 631 N N . LEU A 1 84 ? 2.154 20.307 7.596 1.00 96.56 84 LEU A N 1
ATOM 632 C CA . LEU A 1 84 ? 3.583 19.974 7.662 1.00 96.56 84 LEU A CA 1
ATOM 633 C C . LEU A 1 84 ? 4.306 20.234 6.335 1.00 96.56 84 LEU A C 1
ATOM 635 O O . LEU A 1 84 ? 5.458 20.657 6.339 1.00 96.56 84 LEU A O 1
ATOM 639 N N . GLU A 1 85 ? 3.636 20.001 5.207 1.00 95.75 85 GLU A N 1
ATOM 640 C CA . GLU A 1 85 ? 4.192 20.252 3.875 1.00 95.75 85 GLU A CA 1
ATOM 641 C C . GLU A 1 85 ? 4.007 21.697 3.384 1.00 95.75 85 GLU A C 1
ATOM 643 O O . GLU A 1 85 ? 4.548 22.056 2.338 1.00 95.75 85 GLU A O 1
ATOM 648 N N . GLY A 1 86 ? 3.263 22.534 4.114 1.00 97.56 86 GLY A N 1
ATOM 649 C CA . GLY A 1 86 ? 3.006 23.925 3.736 1.00 97.56 86 GLY A CA 1
ATOM 650 C C . GLY A 1 86 ? 2.156 24.081 2.468 1.00 97.56 86 GLY A C 1
ATOM 651 O O . GLY A 1 86 ? 2.327 25.054 1.735 1.00 97.56 86 GLY A O 1
ATOM 652 N N . ILE A 1 87 ? 1.257 23.132 2.189 1.00 98.06 87 ILE A N 1
ATOM 653 C CA . ILE A 1 87 ? 0.372 23.131 1.010 1.00 98.06 87 ILE A CA 1
ATOM 654 C C . ILE A 1 87 ? -1.089 22.899 1.413 1.00 98.06 87 ILE A C 1
ATOM 656 O O . ILE A 1 87 ? -1.378 22.567 2.558 1.00 98.06 87 ILE A O 1
ATOM 660 N N . THR A 1 88 ? -2.039 23.078 0.488 1.00 97.56 88 THR A N 1
ATOM 661 C CA . THR A 1 88 ? -3.458 22.803 0.779 1.00 97.56 88 THR A CA 1
ATOM 662 C C . THR A 1 88 ? -3.761 21.296 0.760 1.00 97.56 88 THR A C 1
ATOM 664 O O . THR A 1 88 ? -3.064 20.543 0.068 1.00 97.56 88 THR A O 1
ATOM 667 N N . PRO A 1 89 ? -4.814 20.822 1.458 1.00 95.12 89 PRO A N 1
ATOM 668 C CA . PRO A 1 89 ? -5.236 19.419 1.405 1.00 95.12 89 PRO A CA 1
ATOM 669 C C . PRO A 1 89 ? -5.547 18.909 -0.013 1.00 95.12 89 PRO A C 1
ATOM 671 O O . PRO A 1 89 ? -5.279 17.747 -0.328 1.00 95.12 89 PRO A O 1
ATOM 674 N N . GLU A 1 90 ? -6.067 19.762 -0.897 1.00 94.44 90 GLU A N 1
ATOM 675 C CA . GLU A 1 90 ? -6.358 19.424 -2.296 1.00 94.44 90 GLU A CA 1
ATOM 676 C C . GLU A 1 90 ? -5.065 19.220 -3.093 1.00 94.44 90 GLU A C 1
ATOM 678 O O . GLU A 1 90 ? -4.920 18.218 -3.798 1.00 94.44 90 GLU A O 1
ATOM 683 N N . ALA A 1 91 ? -4.098 20.132 -2.939 1.00 97.06 91 ALA A N 1
ATOM 684 C CA . ALA A 1 91 ? -2.786 20.013 -3.568 1.00 97.06 91 ALA A CA 1
ATOM 685 C C . ALA A 1 91 ? -2.042 18.767 -3.062 1.00 97.06 91 ALA A C 1
ATOM 687 O O . ALA A 1 91 ? -1.486 18.010 -3.862 1.00 97.06 91 ALA A O 1
ATOM 688 N N . LEU A 1 92 ? -2.099 18.503 -1.752 1.00 97.88 92 LEU A N 1
ATOM 689 C CA . LEU A 1 92 ? -1.530 17.297 -1.159 1.00 97.88 92 LEU A CA 1
ATOM 690 C C . LEU A 1 92 ? -2.205 16.031 -1.699 1.00 97.88 92 LEU A C 1
ATOM 692 O O . LEU A 1 92 ? -1.522 15.058 -1.996 1.00 97.88 92 LEU A O 1
ATOM 696 N N . SER A 1 93 ? -3.527 16.031 -1.877 1.00 96.38 93 SER A N 1
ATOM 697 C CA . SER A 1 93 ? -4.253 14.879 -2.431 1.00 96.38 93 SER A CA 1
ATOM 698 C C . SER A 1 93 ? -3.764 14.522 -3.836 1.00 96.38 93 SER A C 1
ATOM 700 O O . SER A 1 93 ? -3.503 13.351 -4.120 1.00 96.38 93 SER A O 1
ATOM 702 N N . LEU A 1 94 ? -3.584 15.524 -4.704 1.00 95.62 94 LEU A N 1
ATOM 703 C CA . LEU A 1 94 ? -3.019 15.331 -6.044 1.00 95.62 94 LEU A CA 1
ATOM 704 C C . LEU A 1 94 ? -1.581 14.806 -5.979 1.00 95.62 94 LEU A C 1
ATOM 706 O O . LEU A 1 94 ? -1.242 13.860 -6.692 1.00 95.62 94 LEU A O 1
ATOM 710 N N . LYS A 1 95 ? -0.760 15.375 -5.090 1.00 96.88 95 LYS A N 1
ATOM 711 C CA . LYS A 1 95 ? 0.626 14.949 -4.875 1.00 96.88 95 LYS A CA 1
ATOM 712 C C . LYS A 1 95 ? 0.709 13.491 -4.418 1.00 96.88 95 LYS A C 1
ATOM 714 O O . LYS A 1 95 ? 1.410 12.695 -5.039 1.00 96.88 95 LYS A O 1
ATOM 719 N N . VAL A 1 96 ? -0.070 13.100 -3.405 1.00 97.12 96 VAL A N 1
ATOM 720 C CA . VAL A 1 96 ? -0.122 11.716 -2.910 1.00 97.12 96 VAL A CA 1
ATOM 721 C C . VAL A 1 96 ? -0.537 10.764 -4.028 1.00 97.12 96 VAL A C 1
ATOM 723 O O . VAL A 1 96 ? 0.138 9.758 -4.236 1.00 97.12 96 VAL A O 1
ATOM 726 N N . MET A 1 97 ? -1.598 11.078 -4.781 1.00 93.62 97 MET A N 1
ATOM 727 C CA . MET A 1 97 ? -2.060 10.233 -5.890 1.00 93.62 97 MET A CA 1
ATOM 728 C C . MET A 1 97 ? -1.019 10.090 -7.010 1.00 93.62 97 MET A C 1
ATOM 730 O O . MET A 1 97 ? -0.909 9.014 -7.598 1.00 93.62 97 MET A O 1
ATOM 734 N N . ALA A 1 98 ? -0.230 11.131 -7.281 1.00 93.19 98 ALA A N 1
ATOM 735 C CA . ALA A 1 98 ? 0.840 11.087 -8.274 1.00 93.19 98 ALA A CA 1
ATOM 736 C C . ALA A 1 98 ? 2.077 10.303 -7.795 1.00 93.19 98 ALA A C 1
ATOM 738 O O . ALA A 1 98 ? 2.764 9.670 -8.600 1.00 93.19 98 ALA A O 1
ATOM 739 N N . GLU A 1 99 ? 2.377 10.328 -6.494 1.00 94.81 99 GLU A N 1
ATOM 740 C CA . GLU A 1 99 ? 3.669 9.873 -5.971 1.00 94.81 99 GLU A CA 1
ATOM 741 C C . GLU A 1 99 ? 3.626 8.522 -5.244 1.00 94.81 99 GLU A C 1
ATOM 743 O O . GLU A 1 99 ? 4.626 7.802 -5.262 1.00 94.81 99 GLU A O 1
ATOM 748 N N . PHE A 1 100 ? 2.491 8.102 -4.664 1.00 94.69 100 PHE A N 1
ATOM 749 C CA . PHE A 1 100 ? 2.432 6.890 -3.822 1.00 94.69 100 PHE A CA 1
ATOM 750 C C . PHE A 1 100 ? 2.941 5.624 -4.537 1.00 94.69 100 PHE A C 1
ATOM 752 O O . PHE A 1 100 ? 3.515 4.726 -3.912 1.00 94.69 100 PHE A O 1
ATOM 759 N N . SER A 1 101 ? 2.735 5.534 -5.854 1.00 92.56 101 SER A N 1
ATOM 760 C CA . SER A 1 101 ? 3.147 4.400 -6.691 1.00 92.56 101 SER A CA 1
ATOM 761 C C . SER A 1 101 ? 4.281 4.721 -7.658 1.00 92.56 101 SER A C 1
ATOM 763 O O . SER A 1 101 ? 4.674 3.845 -8.429 1.00 92.56 101 SER A O 1
ATOM 765 N N . ARG A 1 102 ? 4.852 5.931 -7.598 1.00 93.31 102 ARG A N 1
ATOM 766 C CA . ARG A 1 102 ? 5.959 6.320 -8.470 1.00 93.31 102 ARG A CA 1
ATOM 767 C C . ARG A 1 102 ? 7.183 5.452 -8.158 1.00 93.31 102 ARG A C 1
ATOM 769 O O . ARG A 1 102 ? 7.653 5.467 -7.020 1.00 93.31 102 ARG A O 1
ATOM 776 N N . PRO A 1 103 ? 7.702 4.678 -9.123 1.00 93.12 103 PRO A N 1
ATOM 777 C CA . PRO A 1 103 ? 8.884 3.868 -8.882 1.00 93.12 103 PRO A CA 1
ATOM 778 C C . PRO A 1 103 ? 10.146 4.754 -8.794 1.00 93.12 103 PRO A C 1
ATOM 780 O O . PRO A 1 103 ? 10.111 5.912 -9.221 1.00 93.12 103 PRO A O 1
ATOM 783 N N . PRO A 1 104 ? 11.267 4.227 -8.266 1.00 92.62 104 PRO A N 1
ATOM 784 C CA . PRO A 1 104 ? 12.544 4.934 -8.231 1.00 92.62 104 PRO A CA 1
ATOM 785 C C . PRO A 1 104 ? 12.993 5.382 -9.628 1.00 92.62 104 PRO A C 1
ATOM 78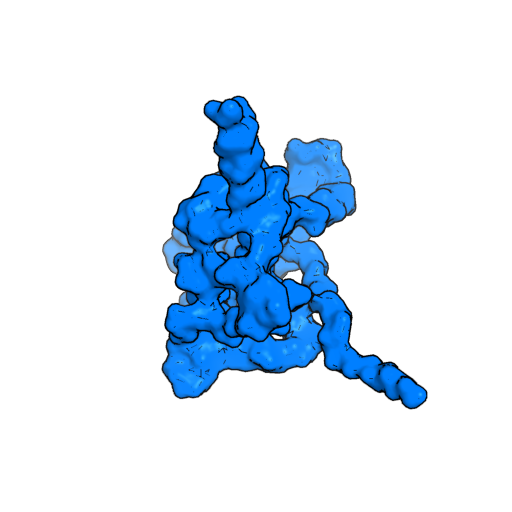7 O O . PRO A 1 104 ? 12.651 4.751 -10.632 1.00 92.62 104 PRO A O 1
ATOM 790 N N . LEU A 1 105 ? 13.786 6.454 -9.689 1.00 91.81 105 LEU A N 1
ATOM 791 C CA . LEU A 1 105 ? 14.378 6.936 -10.938 1.00 91.81 105 LEU A CA 1
ATOM 792 C C . LEU A 1 105 ? 15.167 5.812 -11.629 1.00 91.81 105 LEU A C 1
ATOM 794 O O . LEU A 1 105 ? 15.847 5.043 -10.958 1.00 91.81 105 LEU A O 1
ATOM 798 N N . GLY A 1 106 ? 15.043 5.702 -12.954 1.00 92.56 106 GLY A N 1
ATOM 799 C CA . GLY A 1 106 ? 15.666 4.633 -13.747 1.00 92.56 106 GLY A CA 1
ATOM 800 C C . GLY A 1 106 ? 14.877 3.319 -13.771 1.00 92.56 106 GLY A C 1
ATOM 801 O O . GLY A 1 106 ? 15.191 2.423 -14.544 1.00 92.56 106 GLY A O 1
ATOM 802 N N . TYR A 1 107 ? 13.807 3.168 -12.984 1.00 94.81 107 TYR A N 1
ATOM 803 C CA . TYR A 1 107 ? 13.041 1.923 -12.991 1.00 94.81 107 TYR A CA 1
ATOM 804 C C . TYR A 1 107 ? 12.314 1.692 -14.326 1.00 94.81 107 TYR A C 1
ATOM 806 O O . TYR A 1 107 ? 11.371 2.409 -14.664 1.00 94.81 107 TYR A O 1
ATOM 814 N N . ASN A 1 108 ? 12.668 0.613 -15.033 1.00 93.69 108 ASN A N 1
ATOM 815 C CA . ASN A 1 108 ? 11.967 0.164 -16.235 1.00 93.69 108 ASN A CA 1
ATOM 816 C C . ASN A 1 108 ? 11.570 -1.321 -16.141 1.00 93.69 108 ASN A C 1
ATOM 818 O O . ASN A 1 108 ? 12.395 -2.222 -16.292 1.00 93.69 108 ASN A O 1
ATOM 822 N N . CYS A 1 109 ? 10.291 -1.613 -15.879 1.00 92.12 109 CYS A N 1
ATOM 823 C CA . CYS A 1 109 ? 9.825 -2.988 -15.675 1.00 92.12 109 CYS A CA 1
ATOM 824 C C . CYS A 1 109 ? 10.067 -3.884 -16.907 1.00 92.12 109 CYS A C 1
ATOM 826 O O . CYS A 1 109 ? 9.372 -3.793 -17.913 1.00 92.12 109 CYS A O 1
ATOM 828 N N . ARG A 1 110 ? 10.975 -4.859 -16.779 1.00 93.00 110 ARG A N 1
ATOM 829 C CA . ARG A 1 110 ? 11.315 -5.837 -17.836 1.00 93.00 110 ARG A CA 1
ATOM 830 C C . ARG A 1 110 ? 10.358 -7.029 -17.947 1.00 93.00 110 ARG A C 1
ATOM 832 O O . ARG A 1 110 ? 10.714 -8.039 -18.542 1.00 93.00 110 ARG A O 1
ATOM 839 N N . MET A 1 111 ? 9.194 -6.977 -17.291 1.00 93.19 111 MET A N 1
ATOM 840 C CA .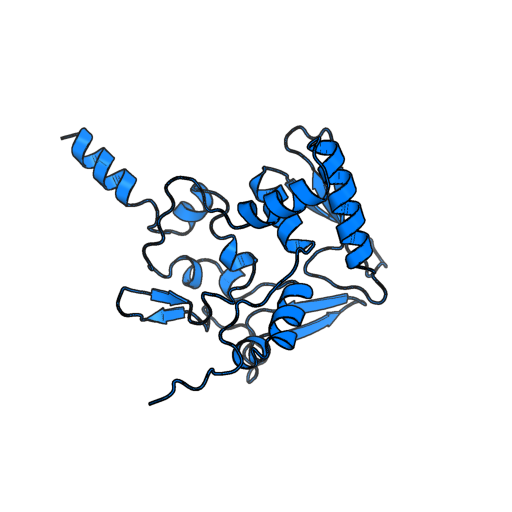 MET A 1 111 ? 8.226 -8.088 -17.263 1.00 93.19 111 MET A CA 1
ATOM 841 C C . MET A 1 111 ? 8.863 -9.437 -16.864 1.00 93.19 111 MET A C 1
ATOM 843 O O . MET A 1 111 ? 8.520 -10.497 -17.374 1.00 93.19 111 MET A O 1
ATOM 847 N N . CYS A 1 112 ? 9.821 -9.413 -15.933 1.00 92.56 112 CYS A N 1
ATOM 848 C CA . CYS A 1 112 ? 10.551 -10.613 -15.509 1.00 92.56 112 CYS A CA 1
ATOM 849 C C . CYS A 1 112 ? 9.768 -11.491 -14.517 1.00 92.56 112 CYS A C 1
ATOM 851 O O . CYS A 1 112 ? 10.121 -12.645 -14.297 1.00 92.56 112 CYS A O 1
ATOM 853 N N . GLY A 1 113 ? 8.720 -10.951 -13.886 1.00 92.38 113 GLY A N 1
ATOM 854 C CA . GLY A 1 113 ? 7.897 -11.667 -12.907 1.00 92.38 113 GLY A CA 1
ATOM 855 C C . GLY A 1 113 ? 8.519 -11.835 -11.516 1.00 92.38 113 GLY A C 1
ATOM 856 O O . GLY A 1 113 ? 7.841 -12.356 -10.636 1.00 92.38 113 GLY A O 1
ATOM 857 N N . GLN A 1 114 ? 9.745 -11.350 -11.279 1.00 92.56 114 GLN A N 1
ATOM 858 C CA . GLN A 1 114 ? 10.463 -11.539 -10.007 1.00 92.56 114 GLN A CA 1
ATOM 859 C C . GLN A 1 114 ? 9.706 -10.970 -8.802 1.00 92.56 114 GLN A C 1
ATOM 861 O O . GLN A 1 114 ? 9.642 -11.597 -7.745 1.00 92.56 114 GLN A O 1
ATOM 866 N N . CYS A 1 115 ? 9.014 -9.840 -8.983 1.00 90.69 115 CYS A N 1
ATOM 867 C CA . CYS A 1 115 ? 8.182 -9.269 -7.927 1.00 90.69 115 CYS A CA 1
ATOM 868 C C . CYS A 1 115 ? 7.035 -10.199 -7.482 1.00 90.69 115 CYS A C 1
ATOM 870 O O . CYS A 1 115 ? 6.587 -10.129 -6.345 1.00 90.69 115 CYS A O 1
ATOM 872 N N . CYS A 1 116 ? 6.578 -11.093 -8.363 1.00 91.50 116 CYS A N 1
ATOM 873 C CA . CYS A 1 116 ? 5.489 -12.038 -8.113 1.00 91.50 116 CYS A CA 1
ATOM 874 C C . CYS A 1 116 ? 5.965 -13.416 -7.627 1.00 91.50 116 CYS A C 1
ATOM 876 O O . CYS A 1 116 ? 5.126 -14.223 -7.224 1.00 91.50 116 CYS A O 1
ATOM 878 N N . THR A 1 117 ? 7.264 -13.713 -7.721 1.00 89.62 117 THR A N 1
ATOM 879 C CA . THR A 1 117 ? 7.849 -15.021 -7.376 1.00 89.62 117 THR A CA 1
ATOM 880 C C . THR A 1 117 ? 8.768 -14.970 -6.164 1.00 89.62 117 THR A C 1
ATOM 882 O O . THR A 1 117 ? 8.929 -15.994 -5.507 1.00 89.62 117 THR A O 1
ATOM 885 N N . ARG A 1 118 ? 9.361 -13.811 -5.853 1.00 88.94 118 ARG A N 1
ATOM 886 C CA . ARG A 1 118 ? 10.310 -13.659 -4.739 1.00 88.94 118 ARG A CA 1
ATOM 887 C C . ARG A 1 118 ? 9.740 -12.938 -3.524 1.00 88.94 118 ARG A C 1
ATOM 889 O O . ARG A 1 118 ? 10.138 -13.249 -2.407 1.00 88.94 118 ARG A O 1
ATOM 896 N N . PHE A 1 119 ? 8.771 -12.041 -3.697 1.00 86.62 119 PHE A N 1
ATOM 897 C CA . PHE A 1 119 ? 8.136 -11.379 -2.556 1.00 86.62 119 PHE A CA 1
ATOM 898 C C . PHE A 1 119 ? 6.917 -12.124 -2.072 1.00 86.62 119 PHE A C 1
ATOM 900 O O . PHE A 1 119 ? 5.848 -12.001 -2.665 1.00 86.62 119 PHE A O 1
ATOM 907 N N . ARG A 1 120 ? 7.053 -12.796 -0.927 1.00 89.62 120 ARG A N 1
ATOM 908 C CA . ARG A 1 120 ? 5.925 -13.467 -0.277 1.00 89.62 120 ARG A CA 1
ATOM 909 C C . ARG A 1 120 ? 4.721 -12.539 -0.124 1.00 89.62 120 ARG A C 1
ATOM 911 O O . ARG A 1 120 ? 3.611 -12.965 -0.407 1.00 89.62 120 ARG A O 1
ATOM 918 N N . ASP A 1 121 ? 4.938 -11.264 0.204 1.00 88.12 121 ASP A N 1
ATOM 919 C CA . ASP A 1 121 ? 3.862 -10.272 0.333 1.00 88.12 121 ASP A CA 1
ATOM 920 C C . ASP A 1 121 ? 3.049 -10.061 -0.964 1.00 88.12 121 ASP A C 1
ATOM 922 O O . ASP A 1 121 ? 1.857 -9.759 -0.909 1.00 88.12 121 ASP A O 1
ATOM 926 N N . ALA A 1 122 ? 3.618 -10.321 -2.148 1.00 88.31 122 ALA A N 1
ATOM 927 C CA . ALA A 1 122 ? 2.883 -10.248 -3.412 1.00 88.31 122 ALA A CA 1
ATOM 928 C C . ALA A 1 122 ? 1.774 -11.313 -3.534 1.00 88.31 122 ALA A C 1
ATOM 930 O O . ALA A 1 122 ? 0.835 -11.130 -4.317 1.00 88.31 122 ALA A O 1
ATOM 931 N N . TRP A 1 123 ? 1.853 -12.416 -2.776 1.00 92.25 123 TRP A N 1
ATOM 932 C CA . TRP A 1 123 ? 0.832 -13.471 -2.790 1.00 92.25 123 TRP A CA 1
ATOM 933 C C . TRP A 1 123 ? 0.337 -13.957 -1.424 1.00 92.25 123 TRP A C 1
ATOM 935 O O . TRP A 1 123 ? -0.634 -14.712 -1.380 1.00 92.25 123 TRP A O 1
ATOM 945 N N . GLN A 1 124 ? 0.953 -13.505 -0.333 1.00 94.38 124 GLN A N 1
ATOM 946 C CA . GLN A 1 124 ? 0.539 -13.733 1.050 1.00 94.38 124 GLN A CA 1
ATOM 947 C C . GLN A 1 124 ? 0.685 -12.438 1.845 1.00 94.38 124 GLN A C 1
ATOM 949 O O . GLN A 1 124 ? 1.679 -12.213 2.535 1.00 94.38 124 GLN A O 1
ATOM 954 N N . GLY A 1 125 ? -0.311 -11.572 1.740 1.00 93.44 125 GLY A N 1
ATOM 955 C CA . GLY A 1 125 ? -0.352 -10.367 2.552 1.00 93.44 125 GLY A CA 1
ATOM 956 C C . GLY A 1 125 ? -1.752 -9.805 2.652 1.00 93.44 125 GLY A C 1
ATOM 957 O O . GLY A 1 125 ? -2.719 -10.423 2.208 1.00 93.44 125 GLY A O 1
ATOM 958 N N . LEU A 1 126 ? -1.842 -8.606 3.204 1.00 95.50 126 LEU A N 1
ATOM 959 C CA . LEU A 1 126 ? -3.113 -7.922 3.394 1.00 95.50 126 LEU A CA 1
ATOM 960 C C . LEU A 1 126 ? -3.378 -6.932 2.261 1.00 95.50 126 LEU A C 1
ATOM 962 O O . LEU A 1 126 ? -2.456 -6.528 1.546 1.00 95.50 126 LEU A O 1
ATOM 966 N N . VAL A 1 127 ? -4.645 -6.577 2.094 1.00 95.50 127 VAL A N 1
ATOM 967 C CA . VAL A 1 127 ? -5.113 -5.484 1.233 1.00 95.50 127 VAL A CA 1
ATOM 968 C C . VAL A 1 127 ? -6.006 -4.565 2.055 1.00 95.50 127 VAL A C 1
ATOM 970 O O . VAL A 1 127 ? -6.606 -5.011 3.038 1.00 95.50 127 VAL A O 1
ATOM 973 N N . SER A 1 128 ? -6.045 -3.280 1.708 1.00 93.75 128 SER A N 1
ATOM 974 C CA . SER A 1 128 ? -6.856 -2.312 2.445 1.00 93.75 128 SER A CA 1
ATOM 975 C C . SER A 1 128 ? -8.349 -2.555 2.216 1.00 93.75 128 SER A C 1
ATOM 977 O O . SER A 1 128 ? -8.762 -3.159 1.221 1.00 93.75 128 SER A O 1
ATOM 979 N N . VAL A 1 129 ? -9.170 -2.078 3.150 1.00 91.12 129 VAL A N 1
ATOM 980 C CA . VAL A 1 129 ? -10.633 -2.182 3.048 1.00 91.12 129 VAL A CA 1
ATOM 981 C C . VAL A 1 129 ? -11.141 -1.450 1.805 1.00 91.12 129 VAL A C 1
ATOM 983 O O . VAL A 1 129 ? -11.935 -1.998 1.045 1.00 91.12 129 VAL A O 1
ATOM 986 N N . GLU A 1 130 ? -10.597 -0.264 1.538 1.00 92.56 130 GLU A N 1
ATOM 987 C CA . GLU A 1 130 ? -10.963 0.569 0.394 1.00 92.56 130 GLU A CA 1
ATOM 988 C C . GLU A 1 130 ? -10.621 -0.104 -0.943 1.00 92.56 130 GLU A C 1
ATOM 990 O O . GLU A 1 130 ? -11.367 0.041 -1.911 1.00 92.56 130 GLU A O 1
ATOM 995 N N . GLU A 1 131 ? -9.534 -0.884 -1.014 1.00 93.75 131 GLU A N 1
ATOM 996 C CA . GLU A 1 131 ? -9.210 -1.673 -2.211 1.00 93.75 131 GLU A CA 1
ATOM 997 C C . GLU A 1 131 ? -10.276 -2.740 -2.481 1.00 93.75 131 GLU A C 1
ATOM 999 O O . GLU A 1 131 ? -10.739 -2.889 -3.615 1.00 93.75 131 GLU A O 1
ATOM 1004 N N . VAL A 1 132 ? -10.703 -3.457 -1.436 1.00 94.38 132 VAL A N 1
ATOM 1005 C CA . VAL A 1 132 ? -11.742 -4.489 -1.542 1.00 94.38 132 VAL A CA 1
ATOM 1006 C C . VAL A 1 132 ? -13.081 -3.873 -1.929 1.00 94.38 132 VAL A C 1
ATOM 1008 O O . VAL A 1 132 ? -13.750 -4.385 -2.826 1.00 94.38 132 VAL A O 1
ATOM 1011 N N . GLU A 1 133 ? -13.462 -2.757 -1.314 1.00 91.75 133 GLU A N 1
ATOM 1012 C CA . GLU A 1 133 ? -14.668 -2.007 -1.670 1.00 91.75 133 GLU A CA 1
ATOM 1013 C C . GLU A 1 133 ? -14.605 -1.461 -3.097 1.00 91.75 133 GLU A C 1
ATOM 1015 O O . GLU A 1 133 ? -15.592 -1.534 -3.831 1.00 91.75 133 GLU A O 1
ATOM 1020 N N . GLY A 1 134 ? -13.443 -0.966 -3.528 1.00 92.19 134 GLY A N 1
ATOM 1021 C CA . GLY A 1 134 ? -13.192 -0.557 -4.907 1.00 92.19 134 GLY A CA 1
ATOM 1022 C C . GLY A 1 134 ? -13.417 -1.706 -5.890 1.00 92.19 134 GLY A C 1
ATOM 1023 O O . GLY A 1 134 ? -14.131 -1.539 -6.880 1.00 92.19 134 GLY A O 1
ATOM 1024 N N . TRP A 1 135 ? -12.891 -2.899 -5.596 1.00 94.69 135 TRP A N 1
ATOM 1025 C CA . TRP A 1 135 ? -13.132 -4.082 -6.425 1.00 94.69 135 TRP A CA 1
ATOM 1026 C C . TRP A 1 135 ? -14.589 -4.556 -6.401 1.00 94.69 135 TRP A C 1
ATOM 1028 O O . TRP A 1 135 ? -15.086 -4.981 -7.445 1.00 94.69 135 TRP A O 1
ATOM 1038 N N . ARG A 1 136 ? -15.284 -4.467 -5.254 1.00 94.25 136 ARG A N 1
ATOM 1039 C CA . ARG A 1 136 ? -16.724 -4.775 -5.134 1.00 94.25 136 ARG A CA 1
ATOM 1040 C C . ARG A 1 136 ? -17.559 -3.835 -5.997 1.00 94.25 136 ARG A C 1
ATOM 1042 O O . ARG A 1 136 ? -18.327 -4.317 -6.824 1.00 94.25 136 ARG A O 1
ATOM 1049 N N . ARG A 1 137 ? -17.362 -2.518 -5.868 1.00 91.62 137 ARG A N 1
ATOM 1050 C CA . ARG A 1 137 ? -18.079 -1.499 -6.657 1.00 91.62 137 ARG A CA 1
ATOM 1051 C C . ARG A 1 137 ? -17.848 -1.655 -8.158 1.00 91.62 137 ARG A C 1
ATOM 1053 O O . ARG A 1 137 ? -18.774 -1.472 -8.936 1.00 91.62 137 ARG A O 1
ATOM 1060 N N . ALA A 1 138 ? -16.635 -2.027 -8.557 1.00 87.88 138 ALA A N 1
ATOM 1061 C CA . ALA A 1 138 ? -16.285 -2.226 -9.960 1.00 87.88 138 ALA A CA 1
ATOM 1062 C C . ALA A 1 138 ? -16.637 -3.626 -10.511 1.00 87.88 138 ALA A C 1
ATOM 1064 O O . ALA A 1 138 ? -16.396 -3.896 -11.685 1.00 87.88 138 ALA A O 1
ATOM 1065 N N . GLY A 1 139 ? -17.198 -4.527 -9.695 1.00 92.19 139 GLY A N 1
ATOM 1066 C CA . GLY A 1 139 ? -17.647 -5.846 -10.150 1.00 92.19 139 GLY A CA 1
ATOM 1067 C C . GLY A 1 139 ? -16.524 -6.847 -10.460 1.00 92.19 139 GLY A C 1
ATOM 1068 O O . GLY A 1 139 ? -16.741 -7.796 -11.214 1.00 92.19 139 GLY A O 1
ATOM 1069 N N . PHE A 1 140 ? -15.327 -6.696 -9.879 1.00 93.81 140 PHE A N 1
ATOM 1070 C CA . PHE A 1 140 ? -14.185 -7.594 -10.124 1.00 93.81 140 PHE A CA 1
ATOM 1071 C C . PHE A 1 140 ? -14.291 -8.922 -9.355 1.00 93.81 140 PHE A C 1
ATOM 1073 O O . PHE A 1 140 ? -13.448 -9.263 -8.521 1.00 93.81 140 PHE A O 1
ATOM 1080 N N . ALA A 1 141 ? -15.320 -9.712 -9.668 1.00 94.94 141 ALA A N 1
ATOM 1081 C CA . ALA A 1 141 ? -15.627 -10.978 -9.002 1.00 94.94 141 ALA A CA 1
ATOM 1082 C C . ALA A 1 141 ? -14.463 -11.987 -9.027 1.00 94.94 141 ALA A C 1
ATOM 1084 O O . ALA A 1 141 ? -14.268 -12.734 -8.070 1.00 94.94 141 ALA A O 1
ATOM 1085 N N . SER A 1 142 ? -13.652 -11.998 -10.092 1.00 94.81 142 SER A N 1
ATOM 1086 C CA . SER A 1 142 ? -12.477 -12.872 -10.188 1.00 94.81 142 SER A CA 1
ATOM 1087 C C . SER A 1 142 ? -11.418 -12.544 -9.133 1.00 94.81 142 SER A C 1
ATOM 1089 O O . SER A 1 142 ? -10.838 -13.466 -8.561 1.00 94.81 142 SER A O 1
ATOM 1091 N N . ILE A 1 143 ? -11.193 -11.255 -8.853 1.00 96.62 143 ILE A N 1
ATOM 1092 C CA . ILE A 1 143 ? -10.268 -10.789 -7.814 1.00 96.62 143 ILE A CA 1
ATOM 1093 C C . ILE A 1 143 ? -10.840 -11.105 -6.440 1.00 96.62 143 ILE A C 1
ATOM 1095 O O . ILE A 1 143 ? -10.180 -11.762 -5.637 1.00 96.62 143 ILE A O 1
ATOM 1099 N N . LEU A 1 144 ? -12.090 -10.699 -6.208 1.00 97.31 144 LEU A N 1
ATOM 1100 C CA . LEU A 1 144 ? -12.781 -10.860 -4.928 1.00 97.31 144 LEU A CA 1
ATOM 1101 C C . LEU A 1 144 ? -12.884 -12.322 -4.495 1.00 97.31 144 LEU A C 1
ATOM 1103 O O . LEU A 1 144 ? -12.748 -12.616 -3.315 1.00 97.31 144 LEU A O 1
ATOM 1107 N N . ARG A 1 145 ? -13.035 -13.254 -5.442 1.00 97.69 145 ARG A N 1
ATOM 1108 C CA . ARG A 1 145 ? -13.043 -14.697 -5.163 1.00 97.69 145 ARG A CA 1
ATOM 1109 C C . ARG A 1 145 ? -11.758 -15.200 -4.488 1.00 97.69 145 ARG A C 1
ATOM 1111 O O . ARG A 1 145 ? -11.792 -16.255 -3.861 1.00 97.69 145 ARG A O 1
ATOM 1118 N N . LEU A 1 146 ? -10.631 -14.503 -4.656 1.00 98.00 146 LEU A N 1
ATOM 1119 C CA . LEU A 1 146 ? -9.343 -14.859 -4.047 1.00 98.00 146 LEU A CA 1
ATOM 1120 C C . LEU A 1 146 ? -8.990 -13.987 -2.831 1.00 98.00 146 LEU A C 1
ATOM 1122 O O . LEU A 1 146 ? -7.869 -14.083 -2.324 1.00 98.00 146 LEU A O 1
ATOM 1126 N N . VAL A 1 147 ? -9.910 -13.129 -2.381 1.00 97.88 147 VAL A N 1
ATOM 1127 C CA . VAL A 1 147 ? -9.766 -12.315 -1.171 1.00 97.88 147 VAL A CA 1
ATOM 1128 C C . VAL A 1 147 ? -10.567 -12.970 -0.048 1.00 97.88 147 VAL A C 1
ATOM 1130 O O . VAL A 1 147 ? -11.764 -13.196 -0.198 1.00 97.88 147 VAL A O 1
ATOM 1133 N N . SER A 1 148 ? -9.912 -13.267 1.076 1.00 97.44 148 SER A N 1
ATOM 1134 C CA . SER A 1 148 ? -10.580 -13.792 2.277 1.00 97.44 148 SER A CA 1
ATOM 1135 C C . SER A 1 148 ? -10.814 -12.664 3.273 1.00 97.44 148 SER A C 1
ATOM 1137 O O . SER A 1 148 ? -9.862 -11.970 3.629 1.00 97.44 148 SER A O 1
ATOM 1139 N N . GLU A 1 149 ? -12.060 -12.480 3.708 1.00 96.62 149 GLU A N 1
ATOM 1140 C CA . GLU A 1 149 ? -12.406 -11.619 4.842 1.00 96.62 149 GLU A CA 1
ATOM 1141 C C . GLU A 1 149 ? -12.205 -12.397 6.140 1.00 96.62 149 GLU A C 1
ATOM 1143 O O . GLU A 1 149 ? -12.680 -13.520 6.295 1.00 96.62 149 GLU A O 1
ATOM 1148 N N . GLU A 1 150 ? -11.507 -11.791 7.087 1.00 95.50 150 GLU A N 1
ATOM 1149 C CA . GLU A 1 150 ? -11.136 -12.418 8.343 1.00 95.50 150 GLU A CA 1
ATOM 1150 C C . GLU A 1 150 ? -11.584 -11.537 9.496 1.00 95.50 150 GLU A C 1
ATOM 1152 O O . GLU A 1 150 ? -11.414 -10.317 9.453 1.00 95.50 150 GLU A O 1
ATOM 1157 N N . LYS A 1 151 ? -12.123 -12.161 10.544 1.00 94.75 151 LYS A N 1
ATOM 1158 C CA . LYS A 1 151 ? -12.564 -11.471 11.756 1.00 94.75 151 LYS A CA 1
ATOM 1159 C C . LYS A 1 151 ? -11.829 -12.040 12.952 1.00 94.75 151 LYS A C 1
ATOM 1161 O O . LYS A 1 151 ? -11.901 -13.238 13.210 1.00 94.75 151 LYS A O 1
ATOM 1166 N N . ARG A 1 152 ? -11.104 -11.194 13.678 1.00 91.19 152 ARG A N 1
ATOM 1167 C CA . ARG A 1 152 ? -10.356 -11.606 14.869 1.00 91.19 152 ARG A CA 1
ATOM 1168 C C . ARG A 1 152 ? -10.263 -10.460 15.860 1.00 91.19 152 ARG A C 1
ATOM 1170 O O . ARG A 1 152 ? -9.867 -9.368 15.477 1.00 91.19 152 ARG A O 1
ATOM 1177 N N . GLU A 1 153 ? -10.584 -10.729 17.127 1.00 88.25 153 GLU A N 1
ATOM 1178 C CA . GLU A 1 153 ? -10.407 -9.772 18.236 1.00 88.25 153 GLU A CA 1
ATOM 1179 C C . GLU A 1 153 ? -11.057 -8.400 17.954 1.00 88.25 153 GLU A C 1
ATOM 1181 O O . GLU A 1 153 ? -10.455 -7.355 18.177 1.00 88.25 153 GLU A O 1
ATOM 1186 N N . GLY A 1 154 ? -12.271 -8.404 17.391 1.00 89.75 154 GLY A N 1
ATOM 1187 C CA . GLY A 1 154 ? -12.989 -7.173 17.038 1.00 89.75 154 GLY A CA 1
ATOM 1188 C C . GLY A 1 154 ? -12.428 -6.428 15.821 1.00 89.75 154 GLY A C 1
ATOM 1189 O O . GLY A 1 154 ? -12.788 -5.280 15.603 1.00 89.75 154 GLY A O 1
ATOM 1190 N N . ARG A 1 155 ? -11.556 -7.055 15.022 1.00 92.19 155 ARG A N 1
ATOM 1191 C CA . ARG A 1 155 ? -10.958 -6.476 13.810 1.00 92.19 155 ARG A CA 1
ATOM 1192 C C . ARG A 1 155 ? -11.368 -7.266 12.578 1.00 92.19 155 ARG A C 1
ATOM 1194 O O . ARG A 1 155 ? -11.445 -8.495 12.628 1.00 92.19 155 ARG A O 1
ATOM 1201 N N . ILE A 1 156 ? -11.560 -6.563 11.471 1.00 94.19 156 ILE A N 1
ATOM 1202 C CA . ILE A 1 156 ? -11.789 -7.103 10.134 1.00 94.19 156 ILE A CA 1
ATOM 1203 C C . ILE A 1 156 ? -10.552 -6.816 9.286 1.00 94.19 156 ILE A C 1
ATOM 1205 O O . ILE A 1 156 ? -10.028 -5.703 9.297 1.00 94.19 156 ILE A O 1
ATOM 1209 N N . TYR A 1 157 ? -10.076 -7.808 8.543 1.00 95.44 157 TYR A N 1
ATOM 1210 C CA . TYR A 1 157 ? -8.973 -7.636 7.603 1.00 95.44 157 TYR A CA 1
ATOM 1211 C C . TYR A 1 157 ? -9.112 -8.575 6.411 1.00 95.44 157 TYR A C 1
ATOM 1213 O O . TYR A 1 157 ? -9.818 -9.580 6.473 1.00 95.44 157 TYR A O 1
ATOM 1221 N N . TYR A 1 158 ? -8.431 -8.242 5.317 1.00 97.25 158 TYR A N 1
ATOM 1222 C CA . TYR A 1 158 ? -8.575 -8.957 4.055 1.00 97.25 158 TYR A CA 1
ATOM 1223 C C . TYR A 1 158 ? -7.249 -9.570 3.618 1.00 97.25 158 TYR A C 1
ATOM 1225 O O . TYR A 1 158 ? -6.271 -8.859 3.376 1.00 97.25 158 TYR A O 1
ATOM 1233 N N . LYS A 1 159 ? -7.212 -10.899 3.503 1.00 97.44 159 LYS A N 1
ATOM 1234 C CA . LYS A 1 159 ? -6.047 -11.646 3.013 1.00 97.44 159 LYS A CA 1
ATOM 1235 C C . LYS A 1 159 ? -6.091 -11.761 1.492 1.00 97.44 159 LYS A C 1
ATOM 1237 O O . LYS A 1 159 ? -7.094 -12.186 0.923 1.00 97.44 159 LYS A O 1
ATOM 1242 N N . ALA A 1 160 ? -4.965 -11.474 0.847 1.00 95.75 160 ALA A N 1
ATOM 1243 C CA . ALA A 1 160 ? -4.724 -11.684 -0.575 1.00 95.75 160 ALA A CA 1
ATOM 1244 C C . ALA A 1 160 ? -3.426 -12.506 -0.758 1.00 95.75 160 ALA A C 1
ATOM 1246 O O . ALA A 1 160 ? -2.357 -12.065 -0.329 1.00 95.75 160 ALA A O 1
ATOM 1247 N N . TRP A 1 161 ? -3.428 -13.694 -1.367 1.00 96.94 161 TRP A N 1
ATOM 1248 C CA . TRP A 1 161 ? -4.518 -14.374 -2.083 1.00 96.94 161 TRP A CA 1
ATOM 1249 C C . TRP A 1 161 ? -4.790 -15.750 -1.486 1.00 96.94 161 TRP A C 1
ATOM 1251 O O . TRP A 1 161 ? -3.865 -16.554 -1.358 1.00 96.94 161 TRP A O 1
ATOM 1261 N N . VAL A 1 162 ? -6.049 -16.038 -1.171 1.00 97.94 162 VAL A N 1
ATOM 1262 C CA . 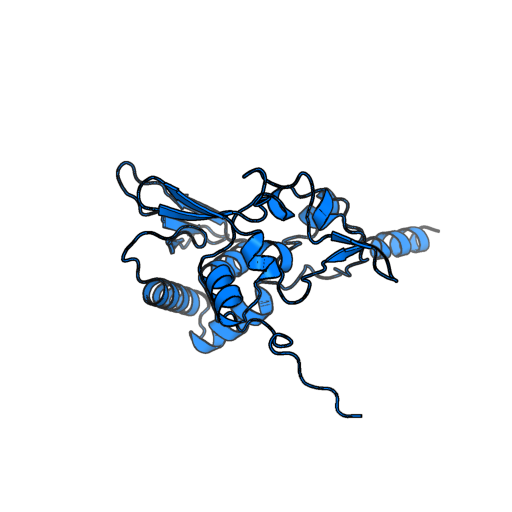VAL A 1 162 ? -6.468 -17.296 -0.542 1.00 97.94 162 VAL A CA 1
ATOM 1263 C C . VAL A 1 162 ? -7.192 -18.164 -1.565 1.00 97.94 162 VAL A C 1
ATOM 1265 O O . VAL A 1 162 ? -8.032 -17.689 -2.329 1.00 97.94 162 VAL A O 1
ATOM 1268 N N . ASN A 1 163 ? -6.839 -19.446 -1.624 1.00 96.88 163 ASN A N 1
ATOM 1269 C CA . ASN A 1 163 ? -7.522 -20.412 -2.467 1.00 96.88 163 ASN A CA 1
ATOM 1270 C C . ASN A 1 163 ? -8.875 -20.768 -1.828 1.00 96.88 163 ASN A C 1
ATOM 1272 O O . ASN A 1 163 ? -8.889 -21.378 -0.759 1.00 96.88 163 ASN A O 1
ATOM 1276 N N . PRO A 1 164 ? -10.013 -20.485 -2.487 1.00 95.62 164 PRO A N 1
ATOM 1277 C CA . PRO A 1 164 ? -11.332 -20.706 -1.897 1.00 95.62 164 PRO A CA 1
ATOM 1278 C C . PRO A 1 164 ? -11.663 -22.187 -1.664 1.00 95.62 164 PRO A C 1
ATOM 1280 O O . PRO A 1 164 ? -12.600 -22.488 -0.938 1.00 95.62 164 PRO A O 1
ATOM 1283 N N . LYS A 1 165 ? -10.928 -23.122 -2.286 1.00 95.56 165 LYS A N 1
ATOM 1284 C CA . LYS A 1 165 ? -11.125 -24.564 -2.074 1.00 95.56 165 LYS A CA 1
ATOM 1285 C C . LYS A 1 165 ? -10.390 -25.095 -0.847 1.00 95.56 165 LYS A C 1
ATOM 1287 O O . LYS A 1 165 ? -10.844 -26.071 -0.269 1.00 95.56 165 LYS A O 1
ATOM 1292 N N . THR A 1 166 ? -9.241 -24.513 -0.503 1.00 96.00 166 THR A N 1
ATOM 1293 C CA . THR A 1 166 ? -8.377 -25.027 0.575 1.00 96.00 166 THR A CA 1
ATOM 1294 C C . THR A 1 166 ? -8.341 -24.119 1.798 1.00 96.00 166 THR A C 1
ATOM 1296 O O . THR A 1 166 ? -7.925 -24.565 2.856 1.00 96.00 166 THR A O 1
ATOM 1299 N N . GLY A 1 167 ? -8.738 -22.849 1.669 1.00 95.69 167 GLY A N 1
ATOM 1300 C CA . GLY A 1 167 ? -8.594 -21.846 2.730 1.00 95.69 167 GLY A CA 1
ATOM 1301 C C . GLY A 1 167 ? -7.149 -21.384 2.955 1.00 95.69 167 GLY A C 1
ATOM 1302 O O . GLY A 1 167 ? -6.890 -20.566 3.833 1.00 95.69 167 GLY A O 1
ATOM 1303 N N . GLU A 1 168 ? -6.198 -21.865 2.151 1.00 96.06 168 GLU A N 1
ATOM 1304 C CA . GLU A 1 168 ? -4.776 -21.549 2.283 1.00 96.06 168 GLU A CA 1
ATOM 1305 C C . GLU A 1 168 ? -4.319 -20.514 1.255 1.00 96.06 168 GLU A C 1
ATOM 1307 O O . GLU A 1 168 ? -4.891 -20.379 0.169 1.00 96.06 168 GLU A O 1
ATOM 1312 N N . TYR A 1 169 ? -3.227 -19.814 1.561 1.00 96.81 169 TYR A N 1
ATOM 1313 C CA . TYR A 1 169 ? -2.557 -18.982 0.571 1.00 96.81 169 TYR A CA 1
ATOM 1314 C C . TYR A 1 169 ? -2.037 -19.807 -0.609 1.00 96.81 169 TYR A C 1
ATOM 1316 O O . TYR A 1 169 ? -1.589 -20.945 -0.465 1.00 96.81 169 TYR A O 1
ATOM 1324 N N . PHE A 1 170 ? -1.986 -19.193 -1.790 1.00 94.12 170 PHE A N 1
ATOM 1325 C CA . PHE A 1 170 ? -1.254 -19.790 -2.905 1.00 94.12 170 PHE A CA 1
ATOM 1326 C C . PHE A 1 170 ? 0.252 -19.893 -2.588 1.00 94.12 170 PHE A C 1
ATOM 1328 O O . PHE A 1 170 ? 0.813 -19.095 -1.836 1.00 94.12 170 PHE A O 1
ATOM 1335 N N . LYS A 1 171 ? 0.942 -20.858 -3.212 1.00 90.19 171 LYS A N 1
ATOM 1336 C CA . LYS A 1 171 ? 2.414 -20.993 -3.127 1.00 90.19 171 LYS A CA 1
ATOM 1337 C C . LYS A 1 171 ? 3.172 -19.945 -3.959 1.00 90.19 171 LYS A C 1
ATOM 1339 O O . LYS A 1 171 ? 4.364 -19.757 -3.764 1.00 90.19 171 LYS A O 1
ATOM 1344 N N . ARG A 1 172 ? 2.485 -19.293 -4.903 1.00 89.88 172 ARG A N 1
ATOM 1345 C CA . ARG A 1 172 ? 2.981 -18.217 -5.778 1.00 89.88 172 ARG A CA 1
ATOM 1346 C C . ARG A 1 172 ? 1.826 -17.298 -6.169 1.00 89.88 172 ARG A C 1
ATOM 1348 O O . ARG A 1 172 ? 0.672 -17.705 -6.053 1.00 89.88 172 ARG A O 1
ATOM 1355 N N . CYS A 1 173 ? 2.114 -16.113 -6.707 1.00 94.81 173 CYS A N 1
ATOM 1356 C CA . CYS A 1 173 ? 1.065 -15.192 -7.155 1.00 94.81 173 CYS A CA 1
ATOM 1357 C C . CYS A 1 173 ? 0.117 -15.847 -8.185 1.00 94.81 173 CYS A C 1
ATOM 1359 O O . CYS A 1 173 ? 0.564 -16.221 -9.275 1.00 94.81 173 CYS A O 1
ATOM 1361 N N . PRO A 1 174 ? -1.197 -15.958 -7.893 1.00 95.62 174 PRO A N 1
ATOM 1362 C CA . PRO A 1 174 ? -2.166 -16.593 -8.786 1.00 95.62 174 PRO A CA 1
ATOM 1363 C C . PRO A 1 174 ? -2.465 -15.751 -10.027 1.00 95.62 174 PRO A C 1
ATOM 1365 O O . PRO A 1 174 ? -3.086 -16.255 -10.961 1.00 95.62 174 PRO A O 1
ATOM 1368 N N . TRP A 1 175 ? -2.002 -14.500 -10.068 1.00 96.12 175 TRP A N 1
ATOM 1369 C CA . TRP A 1 175 ? -2.179 -13.571 -11.183 1.00 96.12 175 TRP A CA 1
ATOM 1370 C C . TRP A 1 175 ? -0.986 -13.519 -12.135 1.00 96.12 175 TRP A C 1
ATOM 1372 O O . TRP A 1 175 ? -1.075 -12.877 -13.178 1.00 96.12 175 TRP A O 1
ATOM 1382 N N . LEU A 1 176 ? 0.124 -14.181 -11.807 1.00 95.81 176 LEU A N 1
ATOM 1383 C CA . LEU A 1 176 ? 1.290 -14.239 -12.680 1.00 95.81 176 LEU A CA 1
ATOM 1384 C C . LEU A 1 176 ? 0.991 -15.124 -13.899 1.00 95.81 176 LEU A C 1
ATOM 1386 O O . LEU A 1 176 ? 0.591 -16.283 -13.755 1.00 95.81 176 LEU A O 1
ATOM 1390 N N . ARG A 1 177 ? 1.171 -14.591 -15.106 1.00 95.25 177 ARG A N 1
ATOM 1391 C CA . ARG A 1 177 ? 0.942 -15.293 -16.376 1.00 95.25 177 ARG A CA 1
ATOM 1392 C C . ARG A 1 177 ? 2.096 -15.054 -17.336 1.00 95.25 177 ARG A C 1
ATOM 1394 O O . ARG A 1 177 ? 2.746 -14.015 -17.276 1.00 95.25 177 ARG A O 1
ATOM 1401 N N . LYS A 1 178 ? 2.314 -16.007 -18.240 1.00 95.00 178 LYS A N 1
ATOM 1402 C CA . LYS A 1 178 ? 3.140 -15.782 -19.425 1.00 95.00 178 LYS A CA 1
ATOM 1403 C C . LYS A 1 178 ? 2.348 -14.902 -20.398 1.00 95.00 178 LYS A C 1
ATOM 1405 O O . LYS A 1 178 ? 1.184 -15.183 -20.659 1.00 95.00 178 LYS A O 1
ATOM 1410 N N . MET A 1 179 ? 2.982 -13.844 -20.879 1.00 90.88 179 MET A N 1
ATOM 1411 C CA . MET A 1 179 ? 2.501 -12.887 -21.875 1.00 90.88 179 MET A CA 1
ATOM 1412 C C . MET A 1 179 ? 3.476 -12.892 -23.063 1.00 90.88 179 MET A C 1
ATOM 1414 O O . MET A 1 179 ? 4.556 -13.477 -22.973 1.00 90.88 179 MET A O 1
ATOM 1418 N N . ASN A 1 180 ? 3.139 -12.206 -24.155 1.00 87.50 180 ASN A N 1
ATOM 1419 C CA . ASN A 1 180 ? 3.973 -12.181 -25.367 1.00 87.50 180 ASN A CA 1
ATOM 1420 C C . ASN A 1 180 ? 5.405 -11.674 -25.109 1.00 87.50 180 ASN A C 1
ATOM 1422 O O . ASN A 1 180 ? 6.356 -12.202 -25.672 1.00 87.50 180 ASN A O 1
ATOM 1426 N N . SER A 1 181 ? 5.563 -10.691 -24.222 1.00 85.44 181 SER A N 1
ATOM 1427 C CA . SER A 1 181 ? 6.837 -10.038 -23.892 1.00 85.44 181 SER A CA 1
ATOM 1428 C C . SER A 1 181 ? 7.509 -10.564 -22.614 1.00 85.44 181 SER A C 1
ATOM 1430 O O . SER A 1 181 ? 8.489 -9.980 -22.159 1.00 85.44 181 SER A O 1
ATOM 1432 N N . GLY A 1 182 ? 6.997 -11.640 -22.000 1.00 91.19 182 GLY A N 1
ATOM 1433 C CA . GLY A 1 182 ? 7.575 -12.210 -20.778 1.00 91.19 182 GLY A CA 1
ATOM 1434 C C . GLY A 1 182 ? 6.528 -12.636 -19.755 1.00 91.19 182 GLY A C 1
ATOM 1435 O O . GLY A 1 182 ? 5.557 -13.309 -20.081 1.00 91.19 182 GLY A O 1
ATOM 1436 N N . MET A 1 183 ? 6.722 -12.264 -18.494 1.00 94.69 183 MET A N 1
ATOM 1437 C CA . MET A 1 183 ? 5.816 -12.560 -17.386 1.00 94.69 183 MET A CA 1
ATOM 1438 C C . MET A 1 183 ? 5.037 -11.305 -16.974 1.00 94.69 183 MET A C 1
ATOM 1440 O O . MET A 1 183 ? 5.610 -10.273 -16.628 1.00 94.69 183 MET A O 1
ATOM 1444 N N . GLY A 1 184 ? 3.710 -11.398 -16.968 1.00 91.44 184 GLY A N 1
ATOM 1445 C CA . GLY A 1 184 ? 2.810 -10.294 -16.652 1.00 91.44 184 GLY A CA 1
ATOM 1446 C C . GLY A 1 184 ? 1.847 -10.605 -15.512 1.00 91.44 184 GLY A C 1
ATOM 1447 O O . GLY A 1 184 ? 1.602 -11.758 -15.158 1.00 91.44 184 GLY A O 1
ATOM 1448 N N . CYS A 1 185 ? 1.274 -9.546 -14.946 1.00 93.00 185 CYS A N 1
ATOM 1449 C CA . CYS A 1 185 ? 0.187 -9.638 -13.980 1.00 93.00 185 CYS A CA 1
ATOM 1450 C C . CYS A 1 185 ? -1.149 -9.576 -14.726 1.00 93.00 185 CYS A C 1
ATOM 1452 O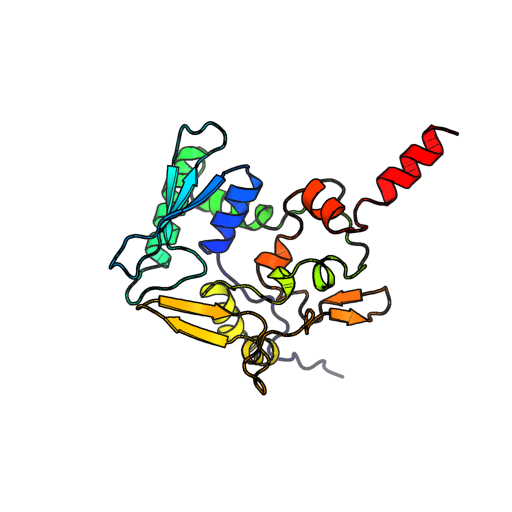 O . CYS A 1 185 ? -1.431 -8.579 -15.385 1.00 93.00 185 CYS A O 1
ATOM 1454 N N . ALA A 1 186 ? -1.977 -10.612 -14.599 1.00 94.06 186 ALA A N 1
ATOM 1455 C CA . ALA A 1 186 ? -3.287 -10.690 -15.245 1.00 94.06 186 ALA A CA 1
ATOM 1456 C C . ALA A 1 186 ? -4.288 -9.630 -14.748 1.00 94.06 186 ALA A C 1
ATOM 1458 O O . ALA A 1 186 ? -5.279 -9.373 -15.418 1.00 94.06 186 ALA A O 1
ATOM 1459 N N . ILE A 1 187 ? -4.022 -9.005 -13.598 1.00 93.56 187 ILE A N 1
ATOM 1460 C CA . ILE A 1 187 ? -4.843 -7.933 -13.018 1.00 93.56 187 ILE A CA 1
ATOM 1461 C C . ILE A 1 187 ? -4.088 -6.603 -13.011 1.00 93.56 187 ILE A C 1
ATOM 1463 O O . ILE A 1 187 ? -4.186 -5.854 -12.051 1.00 93.56 187 ILE A O 1
ATOM 1467 N N . HIS A 1 188 ? -3.281 -6.314 -14.038 1.00 90.38 188 HIS A N 1
ATOM 1468 C CA . HIS A 1 188 ? -2.331 -5.194 -14.017 1.00 90.38 188 HIS A CA 1
ATOM 1469 C C . HIS A 1 188 ? -2.938 -3.851 -13.566 1.00 90.38 188 HIS A C 1
ATOM 1471 O O . HIS A 1 188 ? -2.377 -3.218 -12.675 1.00 90.38 188 HIS A O 1
ATOM 1477 N N . LEU A 1 189 ? -4.093 -3.472 -14.123 1.00 88.50 189 LEU A N 1
ATOM 1478 C CA . LEU A 1 189 ? -4.817 -2.230 -13.803 1.00 88.50 189 LEU A CA 1
ATOM 1479 C C . LEU A 1 189 ? -5.536 -2.267 -12.442 1.00 88.50 189 LEU A C 1
ATOM 1481 O O . LEU A 1 189 ? -5.936 -1.244 -11.894 1.00 88.50 189 LEU A O 1
ATOM 1485 N N . HIS A 1 190 ? -5.694 -3.459 -11.873 1.00 91.31 190 HIS A N 1
ATOM 1486 C CA . HIS A 1 190 ? -6.441 -3.712 -10.640 1.00 91.31 190 HIS A CA 1
ATOM 1487 C C . HIS A 1 190 ? -5.552 -4.296 -9.546 1.00 91.31 190 HIS A C 1
ATOM 1489 O O . HIS A 1 190 ? -6.057 -4.821 -8.557 1.00 91.31 190 HIS A O 1
ATOM 1495 N N . LYS A 1 191 ? -4.228 -4.213 -9.715 1.00 92.94 191 LYS A N 1
ATOM 1496 C CA . LYS A 1 191 ? -3.257 -4.679 -8.730 1.00 92.94 191 LYS A CA 1
ATOM 1497 C C . LYS A 1 191 ? -3.565 -4.064 -7.366 1.00 92.94 191 LYS A C 1
ATOM 1499 O O . LYS A 1 191 ? -3.926 -2.883 -7.321 1.00 92.94 191 LYS A O 1
ATOM 1504 N N . PRO A 1 192 ? -3.327 -4.805 -6.277 1.00 94.75 192 PRO A N 1
ATOM 1505 C CA . PRO A 1 192 ? -3.324 -4.206 -4.960 1.00 94.75 192 PRO A CA 1
ATOM 1506 C C . PRO A 1 192 ? -2.297 -3.075 -4.856 1.00 94.75 192 PRO A C 1
ATOM 1508 O O . PRO A 1 192 ? -1.242 -3.145 -5.497 1.00 94.75 192 PRO A O 1
ATOM 1511 N N . LEU A 1 193 ? -2.543 -2.086 -4.003 1.00 93.94 193 LEU A N 1
ATOM 1512 C CA . LEU A 1 193 ? -1.657 -0.963 -3.717 1.00 93.94 193 LEU A CA 1
ATOM 1513 C C . LEU A 1 193 ? -0.255 -1.453 -3.361 1.00 93.94 193 LEU A C 1
ATOM 1515 O O . LEU A 1 193 ? 0.710 -0.957 -3.927 1.00 93.94 193 LEU A O 1
ATOM 1519 N N . LYS A 1 194 ? -0.117 -2.499 -2.533 1.00 92.56 194 LYS A N 1
ATOM 1520 C CA . LYS A 1 194 ? 1.195 -3.114 -2.235 1.00 92.56 194 LYS A CA 1
ATOM 1521 C C . LYS A 1 194 ? 1.980 -3.557 -3.471 1.00 92.56 194 LYS A C 1
ATOM 1523 O O . LYS A 1 194 ? 3.198 -3.435 -3.496 1.00 92.56 194 LYS A O 1
ATOM 1528 N N . CYS A 1 195 ? 1.293 -4.028 -4.510 1.00 94.44 195 CYS A N 1
ATOM 1529 C CA . CYS A 1 195 ? 1.920 -4.429 -5.763 1.00 94.44 195 CYS A CA 1
ATOM 1530 C C . CYS A 1 195 ? 2.156 -3.236 -6.700 1.00 94.44 195 CYS A C 1
ATOM 1532 O O . CYS A 1 195 ? 3.101 -3.279 -7.483 1.00 94.44 195 CYS A O 1
ATOM 1534 N N . ARG A 1 196 ? 1.311 -2.194 -6.651 1.00 92.94 196 ARG A N 1
ATOM 1535 C CA . ARG A 1 196 ? 1.506 -0.944 -7.413 1.00 92.94 196 ARG A CA 1
ATOM 1536 C C . ARG A 1 196 ? 2.692 -0.143 -6.896 1.00 92.94 196 ARG A C 1
ATOM 1538 O O . ARG A 1 196 ? 3.373 0.501 -7.676 1.00 92.94 196 ARG A O 1
ATOM 1545 N N . THR A 1 197 ? 2.951 -0.204 -5.595 1.00 92.50 197 THR A N 1
ATOM 1546 C CA . THR A 1 197 ? 4.054 0.524 -4.965 1.00 92.50 197 THR A CA 1
ATOM 1547 C C . THR A 1 197 ? 5.371 -0.228 -4.994 1.00 92.50 197 THR A C 1
ATOM 1549 O O . THR A 1 197 ? 6.341 0.246 -4.420 1.00 92.50 197 THR A O 1
ATOM 1552 N N . PHE A 1 198 ? 5.431 -1.391 -5.637 1.00 92.19 198 PHE A N 1
ATOM 1553 C CA . PHE A 1 198 ? 6.700 -2.060 -5.848 1.00 92.19 198 PHE A CA 1
ATOM 1554 C C . PHE A 1 198 ? 7.437 -1.456 -7.058 1.00 92.19 198 PHE A C 1
ATOM 1556 O O . PHE A 1 198 ? 6.836 -1.367 -8.131 1.00 92.19 198 PHE A O 1
ATOM 1563 N N . PRO A 1 199 ? 8.744 -1.164 -6.950 1.00 92.62 199 PRO A N 1
ATOM 1564 C CA . PRO A 1 199 ? 9.563 -1.188 -5.737 1.00 92.62 199 PRO A CA 1
ATOM 1565 C C . PRO A 1 199 ? 9.481 0.137 -4.966 1.00 92.62 199 PRO A C 1
ATOM 1567 O O . PRO A 1 199 ? 9.283 1.196 -5.562 1.00 92.62 199 PRO A O 1
ATOM 1570 N N . TYR A 1 200 ? 9.668 0.093 -3.647 1.00 89.31 200 TYR A N 1
ATOM 1571 C CA . TYR A 1 200 ? 9.810 1.299 -2.829 1.00 89.31 200 TYR A CA 1
ATOM 1572 C C . TYR A 1 200 ? 11.136 2.000 -3.114 1.00 89.31 200 TYR A C 1
ATOM 1574 O O . TYR A 1 200 ? 11.141 3.191 -3.407 1.00 89.31 200 TYR A O 1
ATOM 1582 N N . THR A 1 201 ? 12.236 1.247 -3.110 1.00 90.69 201 THR A N 1
ATOM 1583 C CA . THR A 1 201 ? 13.589 1.758 -3.362 1.00 90.69 201 THR A CA 1
ATOM 1584 C C . THR A 1 201 ? 14.322 0.898 -4.393 1.00 90.69 201 THR A C 1
ATOM 1586 O O . THR A 1 201 ? 13.880 -0.213 -4.718 1.00 90.69 201 THR A O 1
ATOM 1589 N N . ARG A 1 202 ? 15.442 1.401 -4.927 1.00 92.56 202 ARG A N 1
ATOM 1590 C CA . ARG A 1 202 ? 16.303 0.632 -5.838 1.00 92.56 202 ARG A CA 1
ATOM 1591 C C . ARG A 1 202 ? 16.851 -0.612 -5.140 1.00 92.56 202 ARG A C 1
ATOM 1593 O O . ARG A 1 202 ? 16.768 -1.703 -5.696 1.00 92.56 202 ARG A O 1
ATOM 1600 N N . GLU A 1 203 ? 17.295 -0.475 -3.897 1.00 90.75 203 GLU A N 1
ATOM 1601 C CA . GLU A 1 203 ? 17.849 -1.566 -3.092 1.00 90.75 203 GLU A CA 1
ATOM 1602 C C . GLU A 1 203 ? 16.815 -2.682 -2.912 1.00 90.75 203 GLU A C 1
ATOM 1604 O O . GLU A 1 203 ? 17.133 -3.860 -3.065 1.00 90.75 203 GLU A O 1
ATOM 1609 N N . GLN A 1 204 ? 15.544 -2.333 -2.669 1.00 89.62 204 GLN A N 1
ATOM 1610 C CA . GLN A 1 204 ? 14.473 -3.328 -2.586 1.00 89.62 204 GLN A CA 1
ATOM 1611 C C . GLN A 1 204 ? 14.287 -4.076 -3.917 1.00 89.62 204 GLN A C 1
ATOM 1613 O O . GLN A 1 204 ? 14.077 -5.295 -3.929 1.00 89.62 204 GLN A O 1
ATOM 1618 N N . ALA A 1 205 ? 14.342 -3.364 -5.045 1.00 91.81 205 ALA A N 1
ATOM 1619 C CA . ALA A 1 205 ? 14.252 -3.982 -6.362 1.00 91.81 205 ALA A CA 1
ATOM 1620 C C . ALA A 1 205 ? 15.424 -4.937 -6.615 1.00 91.81 205 ALA A C 1
ATOM 1622 O O . ALA A 1 205 ? 15.197 -6.083 -7.009 1.00 91.81 205 ALA A O 1
ATOM 1623 N N . GLU A 1 206 ? 16.651 -4.510 -6.349 1.00 90.56 206 GLU A N 1
ATOM 1624 C CA . GLU A 1 206 ? 17.860 -5.306 -6.567 1.00 90.56 206 GLU A CA 1
ATOM 1625 C C . GLU A 1 206 ? 17.924 -6.523 -5.643 1.00 90.56 206 GLU A C 1
ATOM 1627 O O . GLU A 1 206 ? 18.156 -7.633 -6.125 1.00 90.56 206 GLU A O 1
ATOM 1632 N N . TYR A 1 207 ? 17.589 -6.358 -4.357 1.00 88.50 207 TYR A N 1
ATOM 1633 C CA . TYR A 1 207 ? 17.467 -7.459 -3.394 1.00 88.50 207 TYR A CA 1
ATOM 1634 C C . TYR A 1 207 ? 16.506 -8.546 -3.893 1.00 88.50 207 TYR A C 1
ATOM 1636 O O . TYR A 1 207 ? 16.724 -9.746 -3.722 1.00 88.50 207 TYR A O 1
ATOM 1644 N N . SER A 1 208 ? 15.450 -8.139 -4.596 1.00 86.38 208 SER A N 1
ATOM 1645 C CA . SER A 1 208 ? 14.493 -9.069 -5.188 1.00 86.38 208 SER A CA 1
ATOM 1646 C C . SER A 1 208 ? 14.939 -9.718 -6.488 1.00 86.38 208 SER A C 1
ATOM 1648 O O . SER A 1 208 ? 14.211 -10.541 -7.035 1.00 86.38 208 SER A O 1
ATOM 1650 N N . GLY A 1 209 ? 16.108 -9.370 -7.020 1.00 90.31 209 GLY A N 1
ATOM 1651 C CA . GLY A 1 209 ? 16.532 -9.759 -8.362 1.00 90.31 209 GLY A CA 1
ATOM 1652 C C . GLY A 1 209 ? 15.664 -9.148 -9.464 1.00 90.31 209 GLY A C 1
ATOM 1653 O O . GLY A 1 209 ? 15.539 -9.733 -10.540 1.00 90.31 209 GLY A O 1
ATOM 1654 N N . CYS A 1 210 ? 15.012 -8.010 -9.205 1.00 92.31 210 CYS A N 1
ATOM 1655 C CA . CYS A 1 210 ? 14.292 -7.280 -10.237 1.00 92.31 210 CYS A CA 1
ATOM 1656 C C . CYS A 1 210 ? 15.284 -6.775 -11.286 1.00 92.31 210 CYS A C 1
ATOM 1658 O O . CYS A 1 210 ? 16.258 -6.107 -10.966 1.00 92.31 210 CYS A O 1
ATOM 1660 N N . ARG A 1 211 ? 14.976 -7.050 -12.551 1.00 91.25 211 ARG A N 1
ATOM 1661 C CA . ARG A 1 211 ? 15.817 -6.716 -13.708 1.00 91.25 211 ARG A CA 1
ATOM 1662 C C . ARG A 1 211 ? 15.619 -5.297 -14.242 1.00 91.25 211 ARG A C 1
ATOM 1664 O O . ARG A 1 211 ? 16.022 -4.985 -15.355 1.00 91.25 211 ARG A O 1
ATOM 1671 N N . ALA A 1 212 ? 14.890 -4.457 -13.508 1.00 92.00 212 ALA A N 1
ATOM 1672 C CA . ALA A 1 212 ? 14.460 -3.156 -14.014 1.00 92.00 212 ALA A CA 1
ATOM 1673 C C . ALA A 1 212 ? 15.620 -2.176 -14.257 1.00 92.00 212 ALA A C 1
ATOM 1675 O O . ALA A 1 212 ? 15.477 -1.288 -15.090 1.00 92.00 212 ALA A O 1
ATOM 1676 N N . PHE A 1 213 ? 16.751 -2.389 -13.582 1.00 91.56 213 PHE A N 1
ATOM 1677 C CA . PHE A 1 213 ? 17.960 -1.561 -13.636 1.00 91.56 213 PHE A CA 1
ATOM 1678 C C . PHE A 1 213 ? 19.119 -2.242 -14.387 1.00 91.56 213 PHE A C 1
ATOM 1680 O O . PHE A 1 213 ? 20.249 -1.781 -14.324 1.00 91.56 213 PHE A O 1
ATOM 1687 N N . ASP A 1 214 ? 18.876 -3.357 -15.093 1.00 84.50 214 ASP A N 1
ATOM 1688 C CA . ASP A 1 214 ? 19.951 -4.099 -15.782 1.00 84.50 214 ASP A CA 1
ATOM 1689 C C . ASP A 1 214 ? 20.666 -3.243 -16.852 1.00 84.50 214 ASP A C 1
ATOM 1691 O O . ASP A 1 214 ? 21.852 -3.437 -17.090 1.00 84.50 214 ASP A O 1
ATOM 1695 N N . HIS A 1 215 ? 19.966 -2.274 -17.452 1.00 76.12 215 HIS A N 1
ATOM 1696 C CA . HIS A 1 215 ? 20.511 -1.365 -18.467 1.00 76.12 215 HIS A CA 1
ATOM 1697 C C . HIS A 1 215 ? 21.628 -0.453 -17.941 1.00 76.12 215 HIS A C 1
ATOM 1699 O O . HIS A 1 215 ? 22.519 -0.099 -18.705 1.00 76.12 215 HIS A O 1
ATOM 1705 N N . ASP A 1 216 ? 21.618 -0.123 -16.648 1.00 69.12 216 ASP A N 1
ATOM 1706 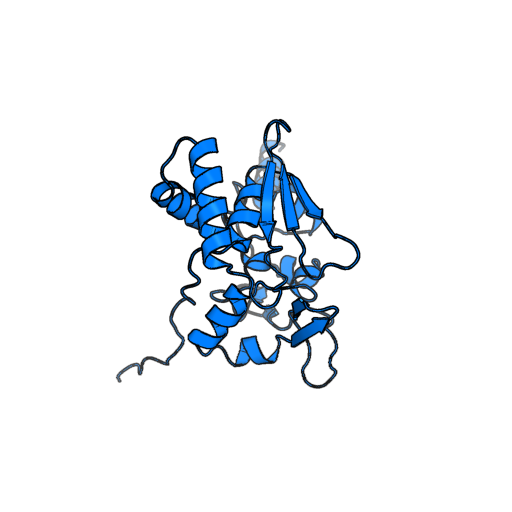C CA . ASP A 1 216 ? 22.680 0.677 -16.031 1.00 69.12 216 ASP A CA 1
ATOM 1707 C C . ASP A 1 216 ? 24.014 -0.092 -16.065 1.00 69.12 216 ASP A C 1
ATOM 1709 O O . ASP A 1 216 ? 25.058 0.461 -16.390 1.00 69.12 216 ASP A O 1
ATOM 1713 N N . ARG A 1 217 ? 23.963 -1.413 -15.845 1.00 59.69 217 ARG A N 1
ATOM 1714 C CA . ARG A 1 217 ? 25.146 -2.291 -15.812 1.00 59.69 217 ARG A CA 1
ATOM 1715 C C . ARG A 1 217 ? 25.749 -2.542 -17.193 1.00 59.69 217 ARG A C 1
ATOM 1717 O O . ARG A 1 217 ? 26.949 -2.758 -17.308 1.00 59.69 217 ARG A O 1
ATOM 1724 N N . GLU A 1 218 ? 24.911 -2.563 -18.228 1.00 59.84 218 GLU A N 1
ATOM 1725 C CA . GLU A 1 218 ? 25.362 -2.685 -19.620 1.00 59.84 218 GLU A CA 1
ATOM 1726 C C . GLU A 1 218 ? 26.097 -1.410 -20.070 1.00 59.84 218 GLU A C 1
ATOM 1728 O O . GLU A 1 218 ? 27.070 -1.504 -20.813 1.00 59.84 218 GLU A O 1
ATOM 1733 N N . GLY A 1 219 ? 25.675 -0.236 -19.583 1.00 59.00 219 GLY A N 1
ATOM 1734 C CA . GLY A 1 219 ? 26.360 1.039 -19.813 1.00 59.00 219 GLY A CA 1
ATOM 1735 C C . GLY A 1 219 ? 27.711 1.136 -19.101 1.00 59.00 219 GLY A C 1
ATOM 1736 O O . GLY A 1 219 ? 28.688 1.543 -19.724 1.00 59.00 219 GLY A O 1
ATOM 1737 N N . ASP A 1 220 ? 27.785 0.693 -17.843 1.00 56.59 220 ASP A N 1
ATOM 1738 C CA . ASP A 1 220 ? 29.037 0.671 -17.071 1.00 56.59 220 ASP A CA 1
ATOM 1739 C C . ASP A 1 220 ? 30.084 -0.256 -17.720 1.00 56.59 220 ASP A C 1
ATOM 1741 O O . ASP A 1 220 ? 31.238 0.126 -17.898 1.00 56.59 220 ASP A O 1
ATOM 1745 N N . ALA A 1 221 ? 29.671 -1.440 -18.188 1.00 52.47 221 ALA A N 1
ATOM 1746 C CA . ALA A 1 221 ? 30.561 -2.393 -18.859 1.00 52.47 221 ALA A CA 1
ATOM 1747 C C . ALA A 1 221 ? 31.097 -1.905 -20.222 1.00 52.47 221 ALA A C 1
ATOM 1749 O O . ALA A 1 221 ? 32.134 -2.383 -20.676 1.00 52.47 221 ALA A O 1
ATOM 1750 N N . LEU A 1 222 ? 30.394 -0.981 -20.886 1.00 51.91 222 LEU A N 1
ATOM 1751 C CA . LEU A 1 222 ? 30.829 -0.357 -22.142 1.00 51.91 222 LEU A CA 1
ATOM 1752 C C . LEU A 1 222 ? 31.695 0.892 -21.919 1.00 51.91 222 LEU A C 1
ATOM 1754 O O . LEU A 1 222 ? 32.379 1.313 -22.844 1.00 51.91 222 LEU A O 1
ATOM 1758 N N . ALA A 1 223 ? 31.651 1.497 -20.729 1.00 51.50 223 ALA A N 1
ATOM 1759 C CA . ALA A 1 223 ? 32.484 2.644 -20.362 1.00 51.50 223 ALA A CA 1
ATOM 1760 C C . ALA A 1 223 ? 33.864 2.230 -19.813 1.00 51.50 223 ALA A C 1
ATOM 1762 O O . ALA A 1 223 ? 34.788 3.041 -19.801 1.00 51.50 223 ALA A O 1
ATOM 1763 N N . GLU A 1 224 ? 34.003 0.979 -19.366 1.00 48.00 224 GLU A N 1
ATOM 1764 C CA . GLU A 1 224 ? 35.251 0.396 -18.850 1.00 48.00 224 GLU A CA 1
ATOM 1765 C C . GLU A 1 224 ? 36.079 -0.368 -19.910 1.00 48.00 224 GLU A C 1
ATOM 1767 O O . GLU A 1 224 ? 37.134 -0.913 -19.573 1.00 48.00 224 GLU A O 1
ATOM 1772 N N . GLY A 1 225 ? 35.629 -0.420 -21.172 1.00 42.53 225 GLY A N 1
ATOM 1773 C CA . GLY A 1 225 ? 36.307 -1.094 -22.296 1.00 42.53 225 GLY A CA 1
ATOM 1774 C C . GLY A 1 225 ? 36.731 -0.141 -23.404 1.00 42.53 225 GLY A C 1
ATOM 1775 O O . GLY A 1 225 ? 37.790 -0.409 -24.015 1.00 42.53 225 GLY A O 1
#

pLDDT: mean 88.68, std 14.94, range [29.66, 98.38]

Sequence (225 aa):
MAIESRPGTGEPLLGLCLSMVEKYLIRGGWSVRDLWLSGKPEVTTLAQDPAGACELRYPKPTLLTPDQDRSAALAELMSRLAILEGITPEALSLKVMAEFSRPPLGYNCRMCGQCCTRFRDAWQGLVSVEEVEGWRRAGFASILRLVSEEKREGRIYYKAWVNPKTGEYFKRCPWLRKMNSGMGCAIHLHKPLKCRTFPYTREQAEYSGCRAFDHDREGDALAEG

InterPro domains:
  IPR005358 Putative zinc- or iron-chelating domain containing protein [PF03692] (108-203)

Secondary structure (DSSP, 8-state):
------TT-S-------HHHHHHHHHHTT-EEEEEE-TT-S-EEEEEE-TTSS-EEEEE-TTEE-TT--HHHHHHHHHHHHHHHHTS-HHHHHHHHHHHTTPPPTT-------HHHHT-GGGTSEEE-HHHHHHHHHTT-HHHHTTEEEEEETTEEEEEE-B-TTTSSBPSS-TTEEEETTEEEETTGGG--HHHHT--SSHHHHHHTT-GGGHHHHHHHHHH--

Organism: NCBI:txid1262666

Foldseek 3Di:
DDDPDDQQPDQLPLADFPLLVVLLLVLQVWDKDWDDDPPDLWIKIWTAHPVSPDIDIATDQQKDFPPDPRVVRRVVRLCVVCVVVVHDSVVVSVVSVVRSLDADPLFDAQLACLLFQQDPCQFWHWFGPSLLVSCVVSVVVVQNQQWDWDDDSRMIGITHGADNVPRHIDPTNPQWDQDPRGIDGVCNSSRGSVSSNPPSYPVSCVVSVGCRNVVVVVVVVVVVD

Radius of gyration: 19.27 Å; chains: 1; bounding box: 56×49×61 Å